Protein AF-A0A832K740-F1 (afdb_monomer_lite)

Radius of gyration: 21.95 Å; chains: 1; bounding box: 44×58×60 Å

Sequence (239 aa):
NEVRDSAWLFGSNNDKVAFSGALQFSEARLLAFPIRSAKGSFAWITCPLMLQRAARDGVIPGELLAGLPEPADDRSIFDAGAKSRLALGDKIVLEDYTFAVENWSGLAKLGEHLAALLSDDAVWSEVKDRLVILSNGMMSYFALNACDIAQHVRISDETGAAESRALFNQENVPSETLFYSVVHAFQERTPRAQKRDAEAALKALRDKLEDQPLFQFGGDASTGLGYCTVRLAAAPTSS

Foldseek 3Di:
DDDDPCCQAQWDPDPVFGDHHQKDKDDWAFAWAWFQWPFLGIFTEHAPVSVVVCCVLVLDPVVLCVPPDQDDQQAKAAPQDPPARAHPRQWIQTPNHIHGHDDDPSLLVRQCSQCVQCVVDPVSVCNSRRYMYHHPVNVVVCVVPVFDKDWDFDADPVPRHTDPPRIDIDTARDPPTDIDMDMGGAWGTGPDPDIDGRVVSVVVVQVVCVVPQWDADDDDVVVPGRIDGDHDDDDNDDD

Secondary structure (DSSP, 8-state):
-PPPHHHHHH----TTS----SEEEPPPEEEEEEEEETTTEEEEEE-HHHHHHHHHTTSS-GGGGTT-----TTEEB---STT-SS-BTTEEEETTEEEEE---TTHHHHHHHHHHTTTT-TTGGGHHHHEEE--HHHHHHHHHH-SEEEEEEEEPTTTSSEEEEEEEEEEEPPTT-EEE-PEEE----SS-SSPP-HHHHHHHHHHHHHH--EEE-SS-GGGT--EEE---PPPP---

Structure (mmCIF, N/CA/C/O backbone):
data_AF-A0A832K740-F1
#
_entry.id   AF-A0A832K740-F1
#
loop_
_atom_site.group_PDB
_atom_site.id
_atom_site.type_symbol
_atom_site.label_atom_id
_atom_site.label_alt_id
_atom_site.label_comp_id
_atom_site.label_asym_id
_atom_site.label_entity_id
_atom_site.label_seq_id
_atom_site.pdbx_PDB_ins_code
_atom_site.Cartn_x
_atom_site.Cartn_y
_atom_site.Cartn_z
_atom_site.occupancy
_atom_site.B_iso_or_equiv
_atom_site.auth_seq_id
_atom_site.auth_comp_id
_atom_site.auth_asym_id
_atom_site.auth_atom_id
_atom_site.pdbx_PDB_model_num
ATOM 1 N N . ASN A 1 1 ? 16.032 -1.779 -38.836 1.00 44.84 1 ASN A N 1
ATOM 2 C CA . ASN A 1 1 ? 16.287 -2.320 -37.483 1.00 44.84 1 ASN A CA 1
ATOM 3 C C . ASN A 1 1 ? 15.955 -1.269 -36.448 1.00 44.84 1 ASN A C 1
ATOM 5 O O . ASN A 1 1 ? 16.840 -0.598 -35.934 1.00 44.84 1 ASN A O 1
ATOM 9 N N . GLU A 1 2 ? 14.666 -1.074 -36.206 1.00 57.22 2 GLU A N 1
ATOM 10 C CA . GLU A 1 2 ? 14.184 -0.093 -35.244 1.00 57.22 2 GLU A CA 1
ATOM 11 C C . GLU A 1 2 ? 14.098 -0.763 -33.871 1.00 57.22 2 GLU A C 1
ATOM 13 O O . GLU A 1 2 ? 13.442 -1.793 -33.709 1.00 57.22 2 GLU A O 1
ATOM 18 N N . VAL A 1 3 ? 14.835 -0.235 -32.894 1.00 62.25 3 VAL A N 1
ATOM 19 C CA . VAL A 1 3 ? 14.711 -0.672 -31.499 1.00 62.25 3 VAL A CA 1
ATOM 20 C C . VAL A 1 3 ? 13.322 -0.258 -31.019 1.00 62.25 3 VAL A C 1
ATOM 22 O O . VAL A 1 3 ? 13.035 0.937 -30.990 1.00 62.25 3 VAL A O 1
ATOM 25 N N . ARG A 1 4 ? 12.473 -1.233 -30.669 1.00 76.38 4 ARG A N 1
ATOM 26 C CA . ARG A 1 4 ? 11.137 -0.978 -30.107 1.00 76.38 4 ARG A CA 1
ATOM 27 C C . ARG A 1 4 ? 11.248 -0.178 -28.812 1.00 76.38 4 ARG A C 1
ATOM 29 O O . ARG A 1 4 ? 12.197 -0.376 -28.050 1.00 76.38 4 ARG A O 1
ATOM 36 N N . ASP A 1 5 ? 10.245 0.647 -28.521 1.00 72.62 5 ASP A N 1
ATOM 37 C CA . ASP A 1 5 ? 10.241 1.447 -27.294 1.00 72.62 5 ASP A CA 1
ATOM 38 C C . ASP A 1 5 ? 10.282 0.601 -26.011 1.00 72.62 5 ASP A C 1
ATOM 40 O O . ASP A 1 5 ? 10.928 0.967 -25.037 1.00 72.62 5 ASP A O 1
ATOM 44 N N . SER A 1 6 ? 9.705 -0.599 -26.024 1.00 86.00 6 SER A N 1
ATOM 45 C CA . SER A 1 6 ? 9.826 -1.523 -24.894 1.00 86.00 6 SER A CA 1
ATOM 46 C C . SER A 1 6 ? 11.259 -2.021 -24.679 1.00 86.00 6 SER A C 1
ATOM 48 O O . SER A 1 6 ? 11.693 -2.181 -23.543 1.00 86.00 6 SER A O 1
ATOM 50 N N . ALA A 1 7 ? 12.025 -2.238 -25.750 1.00 90.75 7 ALA A N 1
ATOM 51 C CA . ALA A 1 7 ? 13.349 -2.831 -25.633 1.00 90.75 7 ALA A CA 1
ATOM 52 C C . ALA A 1 7 ? 14.323 -1.880 -24.931 1.00 90.75 7 ALA A C 1
ATOM 54 O O . ALA A 1 7 ? 15.048 -2.305 -24.041 1.00 90.75 7 ALA A O 1
ATOM 55 N N . TRP A 1 8 ? 14.339 -0.585 -25.266 1.00 91.88 8 TRP A N 1
ATOM 56 C CA . TRP A 1 8 ? 15.247 0.349 -24.583 1.00 91.88 8 TRP A CA 1
ATOM 57 C C . TRP A 1 8 ? 14.858 0.614 -23.125 1.00 91.88 8 TRP A C 1
ATOM 59 O O . TRP A 1 8 ? 15.749 0.861 -22.319 1.00 91.88 8 TRP A O 1
ATOM 69 N N . LEU A 1 9 ? 13.572 0.523 -22.771 1.00 94.12 9 LEU A N 1
ATOM 70 C CA . LEU A 1 9 ? 13.114 0.664 -21.388 1.00 94.12 9 LEU A CA 1
ATOM 71 C C . LEU A 1 9 ? 13.460 -0.565 -20.541 1.00 94.12 9 LEU A C 1
ATOM 73 O O . LEU A 1 9 ? 14.027 -0.412 -19.464 1.00 94.12 9 LEU A O 1
ATOM 77 N N . PHE A 1 10 ? 13.181 -1.772 -21.039 1.00 94.56 10 PHE A N 1
ATOM 78 C CA . PHE A 1 10 ? 13.210 -3.005 -20.235 1.00 94.56 10 PHE A CA 1
ATOM 79 C C . PHE A 1 10 ? 14.349 -3.972 -20.591 1.00 94.56 10 PHE A C 1
ATOM 81 O O . PHE A 1 10 ? 14.565 -4.962 -19.899 1.00 94.56 10 PHE A O 1
ATOM 88 N N . GLY A 1 11 ? 15.115 -3.676 -21.638 1.00 93.44 11 GLY A N 1
ATOM 89 C CA . GLY A 1 11 ? 16.192 -4.518 -22.150 1.00 93.44 11 GLY A CA 1
ATOM 90 C C . GLY A 1 11 ? 15.807 -5.261 -23.429 1.00 93.44 11 GLY A C 1
ATOM 91 O O . GLY A 1 11 ? 14.636 -5.471 -23.748 1.00 93.44 11 GLY A O 1
ATOM 92 N N . SER A 1 12 ? 16.826 -5.641 -24.198 1.00 91.38 12 SER A N 1
ATOM 93 C CA . SER A 1 12 ? 16.644 -6.384 -25.446 1.00 91.38 12 SER A CA 1
ATOM 94 C C . SER A 1 12 ? 16.437 -7.875 -25.192 1.00 91.38 12 SER A C 1
ATOM 96 O O . SER A 1 12 ? 17.221 -8.496 -24.480 1.00 91.38 12 SER A O 1
ATOM 98 N N . ASN A 1 13 ? 15.443 -8.467 -25.854 1.00 86.94 13 ASN A N 1
ATOM 99 C CA . ASN A 1 13 ? 15.268 -9.920 -25.946 1.00 86.94 13 ASN A CA 1
ATOM 100 C C . ASN A 1 13 ? 15.911 -10.522 -27.213 1.00 86.94 13 ASN A C 1
ATOM 102 O O . ASN A 1 13 ? 15.685 -11.689 -27.524 1.00 86.94 13 ASN A O 1
ATOM 106 N N . ASN A 1 14 ? 16.672 -9.722 -27.967 1.00 86.38 14 ASN A N 1
ATOM 107 C CA . ASN A 1 14 ? 17.359 -10.139 -29.183 1.00 86.38 14 ASN A CA 1
ATOM 108 C C . ASN A 1 14 ? 18.832 -10.439 -28.874 1.00 86.38 14 ASN A C 1
ATOM 110 O O . ASN A 1 14 ? 19.593 -9.544 -28.505 1.00 86.38 14 ASN A O 1
ATOM 114 N N . ASP A 1 15 ? 19.226 -11.691 -29.087 1.00 82.62 15 ASP A N 1
ATOM 115 C CA . ASP A 1 15 ? 20.574 -12.223 -28.874 1.00 82.62 15 ASP A CA 1
ATOM 116 C C . ASP A 1 15 ? 21.653 -11.530 -29.723 1.00 82.62 15 ASP A C 1
ATOM 118 O O . ASP A 1 15 ? 22.800 -11.407 -29.298 1.00 82.62 15 ASP A O 1
ATOM 122 N N . LYS A 1 16 ? 21.292 -11.009 -30.899 1.00 85.00 16 LYS A N 1
ATOM 123 C CA . LYS A 1 16 ? 22.215 -10.305 -31.806 1.00 85.00 16 LYS A CA 1
ATOM 124 C C . LYS A 1 16 ? 22.393 -8.828 -31.471 1.00 85.00 16 LYS A C 1
ATOM 126 O O . LYS A 1 16 ? 23.321 -8.200 -31.976 1.00 85.00 16 LYS A O 1
ATOM 131 N N . VAL A 1 17 ? 21.500 -8.248 -30.667 1.00 83.56 17 VAL A N 1
ATOM 132 C CA . VAL A 1 17 ? 21.525 -6.825 -30.296 1.00 83.56 17 VAL A CA 1
ATOM 133 C C . VAL A 1 17 ? 21.216 -6.701 -28.807 1.00 83.56 17 VAL A C 1
ATOM 135 O O . VAL A 1 17 ? 20.150 -6.225 -28.416 1.00 83.56 17 VAL A O 1
ATOM 138 N N . ALA A 1 18 ? 22.146 -7.168 -27.976 1.00 88.25 18 ALA A N 1
ATOM 139 C CA . ALA A 1 18 ? 22.001 -7.179 -26.526 1.00 88.25 18 ALA A CA 1
ATOM 140 C C . ALA A 1 18 ? 22.343 -5.814 -25.907 1.00 88.25 18 ALA A C 1
ATOM 142 O O . ALA A 1 18 ? 23.395 -5.234 -26.175 1.00 88.25 18 ALA A O 1
ATOM 143 N N . PHE A 1 19 ? 21.454 -5.313 -25.052 1.00 90.31 19 PHE A N 1
ATOM 144 C CA . PHE A 1 19 ? 21.683 -4.145 -24.203 1.00 90.31 19 PHE A CA 1
ATOM 145 C C . PHE A 1 19 ? 20.743 -4.192 -22.993 1.00 90.31 19 PHE A C 1
ATOM 147 O O . PHE A 1 19 ? 19.650 -4.761 -23.059 1.00 90.31 19 PHE A O 1
ATOM 154 N N . SER A 1 20 ? 21.176 -3.584 -21.889 1.00 91.81 20 SER A N 1
ATOM 155 C CA . SER A 1 20 ? 20.377 -3.446 -20.667 1.00 91.81 20 SER A CA 1
ATOM 156 C C . SER A 1 20 ? 19.334 -2.332 -20.820 1.00 91.81 20 SER A C 1
ATOM 158 O O . SER A 1 20 ? 19.592 -1.328 -21.490 1.00 91.81 20 SER A O 1
ATOM 160 N N . GLY A 1 21 ? 18.168 -2.520 -20.200 1.00 94.81 21 GLY A N 1
ATOM 161 C CA . GLY A 1 21 ? 17.107 -1.520 -20.148 1.00 94.81 21 GLY A CA 1
ATOM 162 C C . GLY A 1 21 ? 17.510 -0.259 -19.385 1.00 94.81 21 GLY A C 1
ATOM 163 O O . GLY A 1 21 ? 18.431 -0.265 -18.563 1.00 94.81 21 GLY A O 1
ATOM 164 N N . ALA A 1 22 ? 16.818 0.835 -19.683 1.00 96.19 22 ALA A N 1
ATOM 165 C CA . ALA A 1 22 ? 16.954 2.103 -18.982 1.00 96.19 22 ALA A CA 1
ATOM 166 C C . ALA A 1 22 ? 16.230 2.110 -17.627 1.00 96.19 22 ALA A C 1
ATOM 168 O O . ALA A 1 22 ? 16.592 2.916 -16.779 1.00 96.19 22 ALA A O 1
ATOM 169 N N . LEU A 1 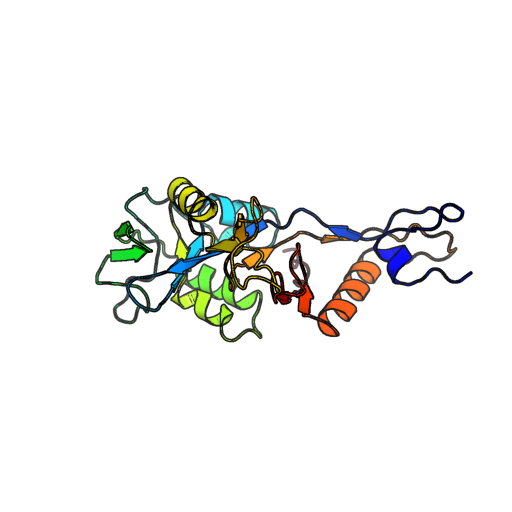23 ? 15.245 1.235 -17.402 1.00 96.62 23 LEU A N 1
ATOM 170 C CA . LEU A 1 23 ? 14.479 1.156 -16.157 1.00 96.62 23 LEU A CA 1
ATOM 171 C C . LEU A 1 23 ? 14.878 -0.059 -15.319 1.00 96.62 23 LEU A C 1
ATOM 173 O O . LEU A 1 23 ? 15.104 -1.150 -15.843 1.00 96.62 23 LEU A O 1
ATOM 177 N N . GLN A 1 24 ? 14.898 0.123 -14.002 1.00 95.94 24 GLN A N 1
ATOM 178 C CA . GLN A 1 24 ? 15.075 -0.939 -13.020 1.00 95.94 24 GLN A CA 1
ATOM 179 C C . GLN A 1 24 ? 14.036 -0.786 -11.910 1.00 95.94 24 GLN A C 1
ATOM 181 O O . GLN A 1 24 ? 13.971 0.248 -11.251 1.00 95.94 24 GLN A O 1
ATOM 186 N N . PHE A 1 25 ? 13.247 -1.833 -11.695 1.00 94.62 25 PHE A N 1
ATOM 187 C CA . PHE A 1 25 ? 12.206 -1.879 -10.671 1.00 94.62 25 PHE A CA 1
ATOM 188 C C . PHE A 1 25 ? 12.752 -2.556 -9.418 1.00 94.62 25 PHE A C 1
ATOM 190 O O . PHE A 1 25 ? 13.387 -3.610 -9.511 1.00 94.62 25 PHE A O 1
ATOM 197 N N . SER A 1 26 ? 12.513 -1.962 -8.252 1.00 94.88 26 SER A N 1
ATOM 198 C CA . SER A 1 26 ? 12.720 -2.647 -6.981 1.00 94.88 26 SER A CA 1
ATOM 199 C C . SER A 1 26 ? 11.556 -3.589 -6.677 1.00 94.88 26 SER A C 1
ATOM 201 O O . SER A 1 26 ? 10.503 -3.550 -7.315 1.00 94.88 26 SER A O 1
ATOM 203 N N . GLU A 1 27 ? 11.714 -4.390 -5.629 1.00 95.31 27 GLU A N 1
ATOM 204 C CA . GLU A 1 27 ? 10.604 -5.133 -5.033 1.00 95.31 27 GLU A CA 1
ATOM 205 C C . GLU A 1 27 ? 9.437 -4.197 -4.689 1.00 95.31 27 GLU A C 1
ATOM 207 O O . GLU A 1 27 ? 9.653 -3.057 -4.258 1.00 95.31 27 GLU A O 1
ATOM 212 N N . ALA A 1 28 ? 8.214 -4.696 -4.872 1.00 96.62 28 ALA A N 1
ATOM 213 C CA . ALA A 1 28 ? 7.009 -4.045 -4.387 1.00 96.62 28 ALA A CA 1
ATOM 214 C C . ALA A 1 28 ? 6.850 -4.335 -2.887 1.00 96.62 28 ALA A C 1
ATOM 216 O O . ALA A 1 28 ? 6.826 -5.489 -2.462 1.00 96.62 28 ALA A O 1
ATOM 217 N N . ARG A 1 29 ? 6.774 -3.284 -2.073 1.00 97.69 29 ARG A N 1
ATOM 218 C CA . ARG A 1 29 ? 6.693 -3.347 -0.613 1.00 97.69 29 ARG A CA 1
ATOM 219 C C . ARG A 1 29 ? 5.293 -2.973 -0.159 1.00 97.69 29 ARG A C 1
ATOM 221 O O . ARG A 1 29 ? 4.753 -1.963 -0.602 1.00 97.69 29 ARG A O 1
ATOM 228 N N . LEU A 1 30 ? 4.731 -3.781 0.736 1.00 98.44 30 LEU A N 1
ATOM 229 C CA . LEU A 1 30 ? 3.454 -3.501 1.387 1.00 98.44 30 LEU A CA 1
ATOM 230 C C . LEU A 1 30 ? 3.547 -2.179 2.163 1.00 98.44 30 LEU A C 1
ATOM 232 O O . LEU A 1 30 ? 4.533 -1.950 2.870 1.00 98.44 30 LEU A O 1
ATOM 236 N N . LEU A 1 31 ? 2.525 -1.329 2.048 1.00 98.50 31 LEU A N 1
ATOM 237 C CA . LEU A 1 31 ? 2.426 -0.059 2.777 1.00 98.50 31 LEU A CA 1
ATOM 238 C C . LEU A 1 31 ? 1.137 0.067 3.585 1.00 98.50 31 LEU A C 1
ATOM 240 O O . LEU A 1 31 ? 1.174 0.585 4.702 1.00 98.50 31 LEU A O 1
ATOM 244 N N . ALA A 1 32 ? 0.029 -0.427 3.042 1.00 98.62 32 ALA A N 1
ATOM 245 C CA . ALA A 1 32 ? -1.245 -0.489 3.735 1.00 98.62 32 ALA A CA 1
ATOM 246 C C . ALA A 1 32 ? -1.957 -1.789 3.373 1.00 98.62 32 ALA A C 1
ATOM 248 O O . ALA A 1 32 ? -2.075 -2.125 2.196 1.00 98.62 32 ALA A O 1
ATOM 249 N N . PHE A 1 33 ? -2.422 -2.505 4.389 1.00 98.81 33 PHE A N 1
ATOM 250 C CA . PHE A 1 33 ? -3.128 -3.770 4.236 1.00 98.81 33 PHE A CA 1
ATOM 251 C C . PHE A 1 33 ? -4.559 -3.610 4.759 1.00 98.81 33 PHE A C 1
ATOM 253 O O . PHE A 1 33 ? -4.732 -3.090 5.861 1.00 98.81 33 PHE A O 1
ATOM 260 N N . PRO A 1 34 ? -5.592 -3.987 4.004 1.00 98.44 34 PRO A N 1
ATOM 261 C CA . PRO A 1 34 ? -6.965 -3.880 4.455 1.00 98.44 34 PRO A CA 1
ATOM 262 C C . PRO A 1 34 ? -7.301 -5.060 5.366 1.00 98.44 34 PRO A C 1
ATOM 264 O O . PRO A 1 34 ? -6.973 -6.206 5.075 1.00 98.44 34 PRO A O 1
ATOM 267 N N . ILE A 1 35 ? -7.970 -4.781 6.477 1.00 98.38 35 ILE A N 1
ATOM 268 C CA . ILE A 1 35 ? -8.415 -5.806 7.419 1.00 98.38 35 ILE A CA 1
ATOM 269 C C . ILE A 1 35 ? -9.821 -5.505 7.921 1.00 98.38 35 ILE A C 1
ATOM 271 O O . ILE A 1 35 ? -10.182 -4.336 8.109 1.00 98.38 35 ILE A O 1
ATOM 275 N N . ARG A 1 36 ? -10.629 -6.546 8.154 1.00 98.06 36 ARG A N 1
ATOM 276 C CA . ARG A 1 36 ? -11.992 -6.380 8.664 1.00 98.06 36 ARG A CA 1
ATOM 277 C C . ARG A 1 36 ? -11.967 -5.634 9.993 1.00 98.06 36 ARG A C 1
ATOM 279 O O . ARG A 1 36 ? -11.225 -5.978 10.908 1.00 98.06 36 ARG A O 1
ATOM 286 N N . SER A 1 37 ? -12.837 -4.639 10.108 1.00 98.44 37 SER A N 1
ATOM 287 C CA . SER A 1 37 ? -13.061 -3.873 11.332 1.00 98.44 37 SER A CA 1
ATOM 288 C C . SER A 1 37 ? -14.500 -4.073 11.787 1.00 98.44 37 SER A C 1
ATOM 290 O O . SER A 1 37 ? -15.428 -3.995 10.978 1.00 98.44 37 SER A O 1
ATOM 292 N N . ALA A 1 38 ? -14.719 -4.272 13.089 1.00 98.12 38 ALA A N 1
ATOM 293 C CA . ALA A 1 38 ? -16.066 -4.461 13.637 1.00 98.12 38 ALA A CA 1
ATOM 294 C C . ALA A 1 38 ? -16.993 -3.256 13.385 1.00 98.12 38 ALA A C 1
ATOM 296 O O . ALA A 1 38 ? -18.213 -3.408 13.318 1.00 98.12 38 ALA A O 1
ATOM 297 N N . LYS A 1 39 ? -16.423 -2.055 13.222 1.00 97.94 39 LYS A N 1
ATOM 298 C CA . LYS A 1 39 ? -17.138 -0.841 12.815 1.00 97.94 39 LYS A CA 1
ATOM 299 C C . LYS A 1 39 ? -16.503 -0.272 11.552 1.00 97.94 39 LYS A C 1
ATOM 301 O O . LYS A 1 39 ? -15.283 -0.172 11.446 1.00 97.94 39 LYS A O 1
ATOM 306 N N . GLY A 1 40 ? -17.345 0.124 10.602 1.00 94.75 40 GLY A N 1
ATOM 307 C CA . GLY A 1 40 ? -16.894 0.753 9.365 1.00 94.75 40 GLY A CA 1
ATOM 308 C C . GLY A 1 40 ? -16.469 -0.228 8.271 1.00 94.75 40 GLY A C 1
ATOM 309 O O . GLY A 1 40 ? -15.898 0.224 7.293 1.00 94.75 40 GLY A O 1
ATOM 310 N N . SER A 1 41 ? -16.791 -1.522 8.355 1.00 96.38 41 SER A N 1
ATOM 311 C CA . SER A 1 41 ? -16.419 -2.565 7.375 1.00 96.38 41 SER A CA 1
ATOM 312 C C . SER A 1 41 ? -14.953 -3.002 7.463 1.00 96.38 41 SER A C 1
ATOM 314 O O . SER A 1 41 ? -14.676 -4.134 7.854 1.00 96.38 41 SER A O 1
ATOM 316 N N . PHE A 1 42 ? -14.007 -2.112 7.165 1.00 98.25 42 PHE A N 1
ATOM 317 C CA . PHE A 1 42 ? -12.578 -2.424 7.185 1.00 98.25 42 PHE A CA 1
ATOM 318 C C . PHE A 1 42 ? -11.730 -1.198 7.544 1.00 98.25 42 PHE A C 1
ATOM 320 O O . PHE A 1 42 ? -12.194 -0.051 7.462 1.00 98.25 42 PHE A O 1
ATOM 327 N N . ALA A 1 43 ? -10.493 -1.468 7.948 1.00 98.62 43 ALA A N 1
ATOM 328 C CA . ALA A 1 43 ? -9.442 -0.493 8.203 1.00 98.62 43 ALA A CA 1
ATOM 329 C C . ALA A 1 43 ? -8.223 -0.795 7.327 1.00 98.62 43 ALA A C 1
ATOM 331 O O . ALA A 1 43 ? -7.967 -1.957 7.013 1.00 98.62 43 ALA A O 1
ATOM 332 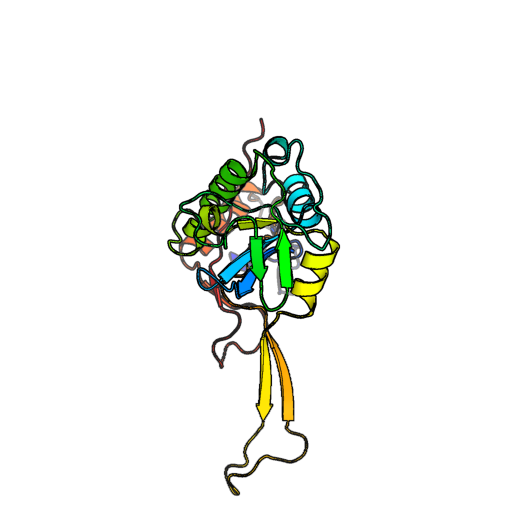N N . TRP A 1 44 ? -7.445 0.230 6.983 1.00 98.88 44 TRP A N 1
ATOM 333 C CA . TRP A 1 44 ? -6.104 0.034 6.434 1.00 98.88 44 TRP A CA 1
ATOM 334 C C . TRP A 1 44 ? -5.095 0.040 7.574 1.00 98.88 44 TRP A C 1
ATOM 336 O O . TRP A 1 44 ? -4.913 1.061 8.240 1.00 98.88 44 TRP A O 1
ATOM 346 N N . ILE A 1 45 ? -4.434 -1.095 7.788 1.00 98.88 45 ILE A N 1
ATOM 347 C CA . ILE A 1 45 ? -3.380 -1.249 8.785 1.00 98.88 45 ILE A CA 1
ATOM 348 C C . ILE A 1 45 ? -1.991 -1.035 8.183 1.00 98.88 45 ILE A C 1
ATOM 350 O O . ILE A 1 45 ? -1.710 -1.394 7.036 1.00 98.88 45 ILE A O 1
ATOM 354 N N . THR A 1 46 ? -1.112 -0.448 8.987 1.00 98.88 46 THR A N 1
ATOM 355 C CA . THR A 1 46 ? 0.326 -0.306 8.729 1.00 98.88 46 THR A CA 1
ATOM 356 C C . THR A 1 46 ? 1.096 -0.365 10.053 1.00 98.88 46 THR A C 1
ATOM 358 O O . THR A 1 46 ? 0.503 -0.559 11.116 1.00 98.88 46 THR A O 1
ATOM 361 N N . CYS A 1 47 ? 2.417 -0.190 10.023 1.00 98.94 47 CYS A N 1
ATOM 362 C CA . CYS A 1 47 ? 3.249 -0.146 11.227 1.00 98.94 47 CYS A CA 1
ATOM 363 C C . CYS A 1 47 ? 4.432 0.824 11.093 1.00 98.94 47 CYS A C 1
ATOM 365 O O . CYS A 1 47 ? 4.798 1.204 9.971 1.00 98.94 47 CYS A O 1
ATOM 367 N N . PRO A 1 48 ? 5.083 1.199 12.213 1.00 98.81 48 PRO A N 1
ATOM 368 C CA . PRO A 1 48 ? 6.255 2.069 12.193 1.00 98.81 48 PRO A CA 1
ATOM 369 C C . PRO A 1 48 ? 7.353 1.602 11.233 1.00 98.81 48 PRO A C 1
ATOM 371 O O . PRO A 1 48 ? 7.893 2.422 10.493 1.00 98.81 48 PRO A O 1
ATOM 374 N N . LEU A 1 49 ? 7.659 0.301 11.174 1.00 98.75 49 LEU A N 1
ATOM 375 C CA . LEU A 1 49 ? 8.707 -0.227 10.296 1.00 98.75 49 LEU A CA 1
ATOM 376 C C . LEU A 1 49 ? 8.377 -0.040 8.807 1.00 98.75 49 LEU A C 1
ATOM 378 O O . LEU A 1 49 ? 9.258 0.312 8.020 1.00 98.75 49 LEU A O 1
ATOM 382 N N . MET A 1 50 ? 7.126 -0.275 8.404 1.00 98.69 50 MET A N 1
ATOM 383 C CA . MET A 1 50 ? 6.682 -0.077 7.019 1.00 98.69 50 MET A CA 1
ATOM 384 C C . MET A 1 50 ? 6.744 1.401 6.630 1.00 98.69 50 MET A C 1
ATOM 386 O O . MET A 1 50 ? 7.296 1.735 5.579 1.00 98.69 50 MET A O 1
ATOM 390 N N . LEU A 1 51 ? 6.265 2.282 7.511 1.00 98.75 51 LEU A N 1
ATOM 391 C CA . LEU A 1 51 ? 6.288 3.730 7.310 1.00 98.75 51 LEU A CA 1
ATOM 392 C C . LEU A 1 51 ? 7.721 4.274 7.229 1.00 98.75 51 LEU A C 1
ATOM 394 O O . LEU A 1 51 ? 8.039 5.029 6.315 1.00 98.75 51 LEU A O 1
ATOM 398 N N . GLN A 1 52 ? 8.619 3.842 8.118 1.00 98.50 52 GLN A N 1
ATOM 399 C CA . GLN A 1 52 ? 10.031 4.244 8.094 1.00 98.50 52 GLN A CA 1
ATOM 400 C C . GLN A 1 52 ? 10.747 3.786 6.818 1.00 98.50 52 GLN A C 1
ATOM 402 O O . GLN A 1 52 ? 11.572 4.525 6.279 1.00 98.50 52 GLN A O 1
ATOM 407 N N . ARG A 1 53 ? 10.433 2.589 6.302 1.00 97.88 53 ARG A N 1
ATOM 408 C CA . ARG A 1 53 ? 10.956 2.121 5.006 1.00 97.88 53 ARG A CA 1
ATOM 409 C C . ARG A 1 53 ? 10.442 2.988 3.863 1.00 97.88 53 ARG A C 1
ATOM 411 O O . ARG A 1 53 ? 11.250 3.466 3.077 1.00 97.88 53 ARG A O 1
ATOM 418 N N . ALA A 1 54 ? 9.137 3.253 3.827 1.00 97.69 54 ALA A N 1
ATOM 419 C CA . ALA A 1 54 ? 8.542 4.137 2.830 1.00 97.69 54 ALA A CA 1
ATOM 420 C C . ALA A 1 54 ? 9.141 5.552 2.887 1.00 97.69 54 ALA A C 1
ATOM 422 O O . ALA A 1 54 ? 9.372 6.160 1.844 1.00 97.69 54 ALA A O 1
ATOM 423 N N . ALA A 1 55 ? 9.469 6.051 4.083 1.00 97.38 55 ALA A N 1
ATOM 424 C CA . ALA A 1 55 ? 10.140 7.334 4.233 1.00 97.38 55 ALA A CA 1
ATOM 425 C C . ALA A 1 55 ? 11.589 7.323 3.740 1.00 97.38 55 ALA A C 1
ATOM 427 O O . ALA A 1 55 ? 11.998 8.211 2.995 1.00 97.38 55 ALA A O 1
ATOM 428 N N . ARG A 1 56 ? 12.356 6.280 4.080 1.00 96.19 56 ARG A N 1
ATOM 429 C CA . ARG A 1 56 ? 13.710 6.070 3.543 1.00 96.19 56 ARG A CA 1
ATOM 430 C C . ARG A 1 56 ? 13.716 6.017 2.013 1.00 96.19 56 ARG A C 1
ATOM 432 O O . ARG A 1 56 ? 14.670 6.475 1.393 1.00 96.19 56 ARG A O 1
ATOM 439 N N . ASP A 1 57 ? 12.665 5.459 1.425 1.00 95.25 57 ASP A N 1
ATOM 440 C CA . ASP A 1 57 ? 12.530 5.280 -0.018 1.00 95.25 57 ASP A CA 1
ATOM 441 C C . ASP A 1 57 ? 11.875 6.497 -0.717 1.00 95.25 57 ASP A C 1
ATOM 443 O O . ASP A 1 57 ? 11.654 6.465 -1.926 1.00 95.25 57 ASP A O 1
ATOM 447 N N . GLY A 1 58 ? 11.582 7.579 0.019 1.00 93.50 58 GLY A N 1
ATOM 448 C CA . GLY A 1 58 ? 11.070 8.845 -0.523 1.00 93.50 58 GLY A CA 1
ATOM 449 C C . GLY A 1 58 ? 9.569 8.875 -0.831 1.00 93.50 58 GLY A C 1
ATOM 450 O O . GLY A 1 58 ? 9.098 9.824 -1.451 1.00 93.50 58 GLY A O 1
ATOM 451 N N . VAL A 1 59 ? 8.807 7.864 -0.407 1.00 94.38 59 VAL A N 1
ATOM 452 C CA . VAL A 1 59 ? 7.343 7.797 -0.584 1.00 94.38 59 VAL A CA 1
ATOM 453 C C . VAL A 1 59 ? 6.618 8.667 0.445 1.00 94.38 59 VAL A C 1
ATOM 455 O O . VAL A 1 59 ? 5.582 9.269 0.156 1.00 94.38 59 VAL A O 1
ATOM 458 N N . ILE A 1 60 ? 7.165 8.735 1.660 1.00 95.75 60 ILE A N 1
ATOM 459 C CA . ILE A 1 60 ? 6.624 9.519 2.773 1.00 95.75 60 ILE A CA 1
ATOM 460 C C . ILE A 1 60 ? 7.701 10.506 3.239 1.00 95.75 60 ILE A C 1
ATOM 462 O O . ILE A 1 60 ? 8.813 10.083 3.543 1.00 95.75 60 ILE A O 1
ATOM 466 N N . PRO A 1 61 ? 7.413 11.809 3.338 1.00 95.62 61 PRO A N 1
ATOM 467 C CA . PRO A 1 61 ? 8.342 12.747 3.950 1.00 95.62 61 PRO A CA 1
ATOM 468 C C . PRO A 1 61 ? 8.638 12.349 5.405 1.00 95.62 61 PRO A C 1
ATOM 470 O O . PRO A 1 61 ? 7.721 12.129 6.202 1.00 95.62 61 PRO A O 1
ATOM 473 N N . GLY A 1 62 ? 9.918 12.203 5.761 1.00 95.94 62 GLY A N 1
ATOM 474 C CA . GLY A 1 62 ? 10.333 11.670 7.066 1.00 95.94 62 GLY A CA 1
ATOM 475 C C . GLY A 1 62 ? 9.857 12.510 8.257 1.00 95.94 62 GLY A C 1
ATOM 476 O O . GLY A 1 62 ? 9.598 11.976 9.334 1.00 95.94 62 GLY A O 1
ATOM 477 N N . GLU A 1 63 ? 9.665 13.810 8.056 1.00 96.75 63 GLU A N 1
ATOM 478 C CA . GLU A 1 63 ? 9.107 14.749 9.025 1.00 96.75 63 GLU A CA 1
ATOM 479 C C . GLU A 1 63 ? 7.654 14.439 9.406 1.00 96.75 63 GLU A C 1
ATOM 481 O O . GLU A 1 63 ? 7.244 14.754 10.524 1.00 96.75 63 GLU A O 1
ATOM 486 N N . LEU A 1 64 ? 6.884 13.777 8.531 1.00 97.25 64 LEU A N 1
ATOM 487 C CA . LEU A 1 64 ? 5.528 13.329 8.864 1.00 97.25 64 LEU A CA 1
ATOM 488 C C . LEU A 1 64 ? 5.536 12.218 9.913 1.00 97.25 64 LEU A C 1
ATOM 490 O O . LEU A 1 64 ? 4.537 12.032 10.598 1.00 97.25 64 LEU A O 1
ATOM 494 N N . LEU A 1 65 ? 6.653 11.502 10.060 1.00 98.31 65 LEU A N 1
ATOM 495 C CA . LEU A 1 65 ? 6.823 10.424 11.035 1.00 98.31 65 LEU A CA 1
ATOM 496 C C . LEU A 1 65 ? 7.484 10.905 12.335 1.00 98.31 65 LEU A C 1
ATOM 498 O O . LEU A 1 65 ? 7.816 10.093 13.200 1.00 98.31 65 LEU A O 1
ATOM 502 N N . ALA A 1 66 ? 7.691 12.217 12.495 1.00 97.50 66 ALA A N 1
ATOM 503 C CA . ALA A 1 66 ? 8.317 12.775 13.684 1.00 97.50 66 ALA A CA 1
ATOM 504 C C . ALA A 1 66 ? 7.547 12.381 14.957 1.00 97.50 66 ALA A C 1
ATOM 506 O O . ALA A 1 66 ? 6.348 12.634 15.104 1.00 97.50 66 ALA A O 1
ATOM 507 N N . GLY A 1 67 ? 8.260 11.751 15.894 1.00 97.50 67 GLY A N 1
ATOM 508 C CA . GLY A 1 67 ? 7.692 11.306 17.165 1.00 97.50 67 GLY A CA 1
ATOM 509 C C . GLY A 1 67 ? 6.650 10.190 17.049 1.00 97.50 67 GLY A C 1
ATOM 510 O O . GLY A 1 67 ? 5.894 10.020 17.999 1.00 97.50 67 GLY A O 1
ATOM 511 N N . LEU A 1 68 ? 6.576 9.467 15.922 1.00 98.50 68 LEU A N 1
ATOM 512 C CA . LEU A 1 68 ? 5.742 8.269 15.786 1.00 98.50 68 LEU A CA 1
ATOM 513 C C . LEU A 1 68 ? 6.213 7.199 16.789 1.00 98.50 68 LEU A C 1
ATOM 515 O O . LEU A 1 68 ? 7.346 6.725 16.652 1.00 98.50 68 LEU A O 1
ATOM 519 N N . PRO A 1 69 ? 5.392 6.812 17.785 1.00 98.00 69 PRO A N 1
ATOM 520 C CA . PRO A 1 69 ? 5.738 5.705 18.663 1.00 98.00 69 PRO A CA 1
ATOM 521 C C . PRO A 1 69 ? 5.504 4.364 17.958 1.00 98.00 69 PRO A C 1
ATOM 523 O O . PRO A 1 69 ? 4.762 4.278 16.977 1.00 98.00 69 PRO A O 1
ATOM 526 N N . GLU A 1 70 ? 6.119 3.305 18.481 1.00 98.50 70 GLU A N 1
ATOM 527 C CA . GLU A 1 70 ? 5.664 1.941 18.216 1.00 98.50 70 GLU A CA 1
ATOM 528 C C . GLU A 1 70 ? 4.651 1.542 19.294 1.00 98.50 70 GLU A C 1
ATOM 530 O O . GLU A 1 70 ? 5.043 1.463 20.462 1.00 98.50 70 GLU A O 1
ATOM 535 N N . PRO A 1 71 ? 3.376 1.301 18.931 1.00 98.50 71 PRO A N 1
ATOM 536 C CA . PRO A 1 71 ? 2.376 0.868 19.897 1.00 98.50 71 PRO A CA 1
ATOM 537 C C . PRO A 1 71 ? 2.711 -0.500 20.487 1.00 98.50 71 PRO A C 1
ATOM 539 O O . PRO A 1 71 ? 3.344 -1.331 19.833 1.00 98.50 71 PRO A O 1
ATOM 542 N N . ALA A 1 72 ? 2.232 -0.763 21.702 1.00 98.62 72 ALA A N 1
ATOM 543 C CA . ALA A 1 72 ? 2.203 -2.122 22.245 1.00 98.62 72 ALA A CA 1
ATOM 544 C C . ALA A 1 72 ? 1.226 -3.020 21.456 1.00 98.62 72 ALA A C 1
ATOM 546 O O . ALA A 1 72 ? 0.330 -2.520 20.779 1.00 98.62 72 ALA A O 1
ATOM 547 N N . ASP A 1 73 ? 1.360 -4.345 21.565 1.00 98.56 73 ASP A N 1
ATOM 548 C CA . ASP A 1 73 ? 0.562 -5.307 20.780 1.00 98.56 73 ASP A CA 1
ATOM 549 C C . ASP A 1 73 ? -0.947 -5.275 21.082 1.00 98.56 73 ASP A C 1
ATOM 551 O O . ASP A 1 73 ? -1.749 -5.709 20.262 1.00 98.56 73 ASP A O 1
ATOM 555 N N . ASP A 1 74 ? -1.357 -4.744 22.234 1.00 98.44 74 ASP A N 1
ATOM 556 C CA . ASP A 1 74 ? -2.758 -4.528 22.614 1.00 98.44 74 ASP A CA 1
ATOM 557 C C . ASP A 1 74 ? -3.226 -3.080 22.373 1.00 98.44 74 ASP A C 1
ATOM 559 O O . ASP A 1 74 ? -4.313 -2.677 22.807 1.00 98.44 74 ASP A O 1
ATOM 563 N N . ARG A 1 75 ? -2.418 -2.279 21.668 1.00 98.75 75 ARG A N 1
ATOM 564 C CA . ARG A 1 75 ? -2.691 -0.875 21.353 1.00 98.75 75 ARG A CA 1
ATOM 565 C C . ARG A 1 75 ? -2.535 -0.570 19.870 1.00 98.75 75 ARG A C 1
ATOM 567 O O . ARG A 1 75 ? -1.884 -1.283 19.115 1.00 98.75 75 ARG A O 1
ATOM 574 N N . SER A 1 76 ? -3.164 0.518 19.441 1.00 98.75 76 SER A N 1
ATOM 575 C CA . SER A 1 76 ? -3.055 1.007 18.066 1.00 98.75 76 SER A CA 1
ATOM 576 C C . SER A 1 76 ? -3.282 2.511 17.986 1.00 98.75 76 SER A C 1
ATOM 578 O O . SER A 1 76 ? -4.017 3.079 18.794 1.00 98.75 76 SER A O 1
ATOM 580 N N . ILE A 1 77 ? -2.674 3.161 16.997 1.00 98.81 77 ILE A N 1
ATOM 581 C CA . ILE A 1 77 ? -2.910 4.577 16.700 1.00 98.81 77 ILE A CA 1
ATOM 582 C C . ILE A 1 77 ? -3.983 4.657 15.620 1.00 98.81 77 ILE A C 1
ATOM 584 O O . ILE A 1 77 ? -3.780 4.183 14.504 1.00 98.81 77 ILE A O 1
ATOM 588 N N . PHE A 1 78 ? -5.115 5.272 15.943 1.00 98.62 78 PHE A N 1
ATOM 589 C CA . PHE A 1 78 ? -6.235 5.499 15.031 1.00 98.62 78 PHE A CA 1
ATOM 590 C C . PHE A 1 78 ? -7.033 6.729 15.484 1.00 98.62 78 PHE A C 1
ATOM 592 O O . PHE A 1 78 ? -6.862 7.210 16.607 1.00 98.62 78 PHE A O 1
ATOM 599 N N . ASP A 1 79 ? -7.914 7.251 14.627 1.00 97.31 79 ASP A N 1
ATOM 600 C CA . ASP A 1 79 ? -8.826 8.324 15.030 1.00 97.31 79 ASP A CA 1
ATOM 601 C C . ASP A 1 79 ? -9.885 7.769 15.995 1.00 97.31 79 ASP A C 1
ATOM 603 O O . ASP A 1 79 ? -10.797 7.053 15.581 1.00 97.31 79 ASP A O 1
ATOM 607 N N . ALA A 1 80 ? -9.774 8.100 17.284 1.00 96.06 80 ALA A N 1
ATOM 608 C CA . ALA A 1 80 ? -10.758 7.772 18.321 1.00 96.06 80 ALA A CA 1
ATOM 609 C C . ALA A 1 80 ? -11.769 8.911 18.577 1.00 96.06 80 ALA A C 1
ATOM 611 O O . ALA A 1 80 ? -12.462 8.932 19.597 1.00 96.06 80 ALA A O 1
ATOM 612 N N . GLY A 1 81 ? -11.857 9.890 17.672 1.00 93.88 81 GLY A N 1
ATOM 613 C CA . GLY A 1 81 ? -12.791 11.002 17.767 1.00 93.88 81 GLY A CA 1
ATOM 614 C C . GLY A 1 81 ? -14.259 10.569 17.700 1.00 93.88 81 GLY A C 1
ATOM 615 O O . GLY A 1 81 ? -14.615 9.516 17.172 1.00 93.88 81 GLY A O 1
ATOM 616 N N . ALA A 1 82 ? -15.161 11.433 18.176 1.00 91.06 82 ALA A N 1
ATOM 617 C CA . ALA A 1 82 ? -16.601 11.144 18.240 1.00 91.06 82 ALA A CA 1
ATOM 618 C C . ALA A 1 82 ? -17.248 10.821 16.875 1.00 91.06 82 ALA A C 1
ATOM 620 O O . ALA A 1 82 ? -18.296 10.180 16.824 1.00 91.06 82 ALA A O 1
ATOM 621 N N . LYS A 1 83 ? -16.637 11.269 15.769 1.00 93.56 83 LYS A N 1
ATOM 622 C CA . LYS A 1 83 ? -17.086 11.009 14.390 1.00 93.56 83 LYS A CA 1
ATOM 623 C C . LYS A 1 83 ? -16.296 9.900 13.690 1.00 93.56 83 LYS A C 1
ATOM 625 O O . LYS A 1 83 ? -16.498 9.685 12.498 1.00 93.56 83 LYS A O 1
ATOM 630 N N . SER A 1 84 ? -15.424 9.203 14.414 1.00 96.12 84 SER A N 1
ATOM 631 C CA . SER A 1 84 ? -14.585 8.153 13.852 1.00 96.12 84 SER A CA 1
ATOM 632 C C . SER A 1 84 ? -15.415 7.059 13.187 1.00 96.12 84 SER A C 1
ATOM 634 O O . SER A 1 84 ? -16.421 6.575 13.734 1.00 96.12 84 SER A O 1
ATOM 636 N N . ARG A 1 85 ? -14.951 6.631 12.010 1.00 95.56 85 ARG A N 1
ATOM 637 C CA . ARG A 1 85 ? -15.530 5.515 11.257 1.00 95.56 85 ARG A CA 1
ATOM 638 C C . ARG A 1 85 ? -15.228 4.159 11.890 1.00 95.56 85 ARG A C 1
ATOM 640 O O . ARG A 1 85 ? -16.019 3.239 11.708 1.00 95.56 85 ARG A O 1
ATOM 647 N N . LEU A 1 86 ? -14.139 4.056 12.651 1.00 98.00 86 LEU A N 1
ATOM 648 C CA . LEU A 1 86 ? -13.612 2.791 13.166 1.00 98.00 86 LEU A CA 1
ATOM 649 C C . LEU A 1 86 ? -13.791 2.625 14.680 1.00 98.00 86 LEU A C 1
ATOM 651 O O . LEU A 1 86 ? -13.934 1.505 15.164 1.00 98.00 86 LEU A O 1
ATOM 655 N N . ALA A 1 87 ? -13.821 3.725 15.435 1.00 97.69 87 ALA A N 1
ATOM 656 C CA . ALA A 1 87 ? -13.768 3.668 16.890 1.00 97.69 87 ALA A CA 1
ATOM 657 C C . ALA A 1 87 ? -15.059 3.138 17.534 1.00 97.69 87 ALA A C 1
ATOM 659 O O . ALA A 1 87 ? -16.175 3.573 17.211 1.00 97.69 87 ALA A O 1
ATOM 660 N N . LEU A 1 88 ? -14.875 2.266 18.521 1.00 96.94 88 LEU A N 1
ATOM 661 C CA . LEU A 1 88 ? -15.854 1.807 19.499 1.00 96.94 88 LEU A CA 1
ATOM 662 C C . LEU A 1 88 ? -15.446 2.360 20.873 1.00 96.94 88 LEU A C 1
ATOM 664 O O . LEU A 1 88 ? -14.868 1.659 21.700 1.00 96.94 88 LEU A O 1
ATOM 668 N N . GLY A 1 89 ? -15.708 3.651 21.094 1.00 95.06 89 GLY A N 1
ATOM 669 C CA . GLY A 1 89 ? -15.179 4.374 22.253 1.00 95.06 89 GLY A CA 1
ATOM 670 C C . GLY A 1 89 ? -13.683 4.644 22.090 1.00 95.06 89 GLY A C 1
ATOM 671 O O . GLY A 1 89 ? -13.270 5.214 21.087 1.00 95.06 89 GLY A O 1
ATOM 672 N N . ASP A 1 90 ? -12.881 4.215 23.059 1.00 95.88 90 ASP A N 1
ATOM 673 C CA . ASP A 1 90 ? -11.416 4.314 23.067 1.00 95.88 90 ASP A CA 1
ATOM 674 C C . ASP A 1 90 ? -10.722 3.076 22.470 1.00 95.88 90 ASP A C 1
ATOM 676 O O . ASP A 1 90 ? -9.517 2.884 22.642 1.00 95.88 90 ASP A O 1
ATOM 680 N N . LYS A 1 91 ? -11.482 2.216 21.785 1.00 98.31 91 LYS A N 1
ATOM 681 C CA . LYS A 1 91 ? -11.007 0.950 21.226 1.00 98.31 91 LYS A CA 1
ATOM 682 C C . LYS A 1 91 ? -11.354 0.806 19.755 1.00 98.31 91 LYS A C 1
ATOM 684 O O . LYS A 1 91 ? -12.303 1.409 19.254 1.00 98.31 91 LYS A O 1
ATOM 689 N N . ILE A 1 92 ? -10.613 -0.069 19.095 1.00 98.62 92 ILE A N 1
ATOM 690 C CA . ILE A 1 92 ? -10.925 -0.612 17.776 1.00 98.62 92 ILE A CA 1
ATOM 691 C C . ILE A 1 92 ? -10.876 -2.139 17.850 1.00 98.62 92 ILE A C 1
ATOM 693 O O . ILE A 1 92 ? -10.127 -2.701 18.651 1.00 98.62 92 ILE A O 1
ATOM 697 N N . VAL A 1 93 ? -11.697 -2.810 17.043 1.00 98.69 93 VAL A N 1
ATOM 698 C CA . VAL A 1 93 ? -11.692 -4.272 16.921 1.00 98.69 93 VAL A CA 1
ATOM 699 C C . VAL A 1 93 ? -11.407 -4.626 15.468 1.00 98.69 93 VAL A C 1
ATOM 701 O O . VAL A 1 93 ? -12.214 -4.294 14.597 1.00 98.69 93 VAL A O 1
ATOM 704 N N . LEU A 1 94 ? -10.256 -5.254 15.225 1.00 98.69 94 LEU A N 1
ATOM 705 C CA . LEU A 1 94 ? -9.803 -5.712 13.912 1.00 98.69 94 LEU A CA 1
ATOM 706 C C . LEU A 1 94 ? -9.767 -7.237 13.914 1.00 98.69 94 LEU A C 1
ATOM 708 O O . LEU A 1 94 ? -9.095 -7.834 14.755 1.00 98.69 94 LEU A O 1
ATOM 712 N N . GLU A 1 95 ? -10.505 -7.857 13.000 1.00 97.25 95 GLU A N 1
ATOM 713 C CA . GLU A 1 95 ? -10.880 -9.271 13.100 1.00 97.25 95 GLU A CA 1
ATOM 714 C C . GLU A 1 95 ? -11.390 -9.614 14.512 1.00 97.25 95 GLU A C 1
ATOM 716 O O . GLU A 1 95 ? -12.401 -9.063 14.953 1.00 97.25 95 GLU A O 1
ATOM 721 N N . ASP A 1 96 ? -10.668 -10.479 15.227 1.00 96.31 96 ASP A N 1
ATOM 722 C CA . ASP A 1 96 ? -10.988 -10.937 16.579 1.00 96.31 96 ASP A CA 1
ATOM 723 C C . ASP A 1 96 ? -10.111 -10.263 17.658 1.00 96.31 96 ASP A C 1
ATOM 725 O O . ASP A 1 96 ? -10.167 -10.620 18.836 1.00 96.31 96 ASP A O 1
ATOM 729 N N . TYR A 1 97 ? -9.305 -9.265 17.277 1.00 98.50 97 TYR A N 1
ATOM 730 C CA . TYR A 1 97 ? -8.371 -8.565 18.160 1.00 98.50 97 TYR A CA 1
ATOM 731 C C . TYR A 1 97 ? -8.901 -7.188 18.545 1.00 98.50 97 TYR A C 1
ATOM 733 O O . TYR A 1 97 ? -9.343 -6.410 17.703 1.00 98.50 97 TYR A O 1
ATOM 741 N N . THR A 1 98 ? -8.829 -6.864 19.836 1.00 98.69 98 THR A N 1
ATOM 742 C CA . THR A 1 98 ? -9.220 -5.552 20.365 1.00 98.69 98 THR A CA 1
ATOM 743 C C . THR A 1 98 ? -7.984 -4.754 20.746 1.00 98.69 98 THR A C 1
ATOM 745 O O . THR A 1 98 ? -7.170 -5.238 21.528 1.00 98.69 98 THR A O 1
ATOM 748 N N . PHE A 1 99 ? -7.893 -3.516 20.266 1.00 98.81 99 PHE A N 1
ATOM 749 C CA . PHE A 1 99 ? -6.782 -2.613 20.552 1.00 98.81 99 PHE A CA 1
ATOM 750 C C . PHE A 1 99 ? -7.284 -1.350 21.245 1.00 98.81 99 PHE A C 1
ATOM 752 O O . PHE A 1 99 ? -8.255 -0.733 20.798 1.00 98.81 99 PHE A O 1
ATOM 759 N N . ALA A 1 100 ? -6.614 -0.943 22.321 1.00 98.69 100 ALA A N 1
ATOM 760 C CA . ALA A 1 100 ? -6.842 0.355 22.948 1.00 98.69 100 ALA A CA 1
ATOM 761 C C . ALA A 1 100 ? -6.135 1.473 22.167 1.00 98.69 100 ALA A C 1
ATOM 763 O O . ALA A 1 100 ? -5.060 1.270 21.600 1.00 98.69 100 ALA A O 1
ATOM 764 N N . VAL A 1 101 ? -6.716 2.672 22.153 1.00 98.38 101 VAL A N 1
ATOM 765 C CA . VAL A 1 101 ? -6.127 3.824 21.464 1.00 98.38 101 VAL A CA 1
ATOM 766 C C . VAL A 1 101 ? -4.775 4.206 22.061 1.00 98.38 101 VAL A C 1
ATOM 768 O O . VAL A 1 101 ? -4.612 4.319 23.277 1.00 98.38 101 VAL A O 1
ATOM 771 N N . GLU A 1 102 ? -3.798 4.448 21.200 1.00 98.12 102 GLU A N 1
ATOM 772 C CA . GLU A 1 102 ? -2.555 5.148 21.487 1.00 98.12 102 GLU A CA 1
ATOM 773 C C . GLU A 1 102 ? -2.521 6.447 20.684 1.00 98.12 102 GLU A C 1
ATOM 775 O O . GLU A 1 102 ? -2.743 6.463 19.476 1.00 98.12 102 GLU A O 1
ATOM 780 N N . ASN A 1 103 ? -2.301 7.570 21.366 1.00 95.69 103 ASN A N 1
ATOM 781 C CA . ASN A 1 103 ? -2.413 8.877 20.733 1.00 95.69 103 ASN A CA 1
ATOM 782 C C . ASN A 1 103 ? -1.093 9.280 20.081 1.00 95.69 103 ASN A C 1
ATOM 784 O O . ASN A 1 103 ? -0.059 9.343 20.742 1.00 95.69 103 ASN A O 1
ATOM 788 N N . TRP A 1 104 ? -1.166 9.681 18.817 1.00 98.31 104 TRP A N 1
ATOM 789 C CA . TRP A 1 104 ? -0.082 10.364 18.125 1.00 98.31 104 TRP A CA 1
ATOM 790 C C . TRP A 1 104 ? -0.653 11.471 17.240 1.00 98.31 104 TRP A C 1
ATOM 792 O O . TRP A 1 104 ? -1.560 11.250 16.439 1.00 98.31 104 TRP A O 1
ATOM 802 N N . SER A 1 105 ? -0.128 12.687 17.390 1.00 97.06 105 SER A N 1
ATOM 803 C CA . SER A 1 105 ? -0.663 13.886 16.731 1.00 97.06 105 SER A CA 1
ATOM 804 C C . SER A 1 105 ? -0.408 13.933 15.220 1.00 97.06 105 SER A C 1
ATOM 806 O O . SER A 1 105 ? -1.044 14.725 14.525 1.00 97.06 105 SER A O 1
ATOM 808 N N . GLY A 1 106 ? 0.497 13.098 14.700 1.00 97.94 106 GLY A N 1
ATOM 809 C CA . GLY A 1 106 ? 0.823 13.038 13.273 1.00 97.94 106 GLY A CA 1
ATOM 810 C C . GLY A 1 106 ? -0.164 12.242 12.416 1.00 97.94 106 GLY A C 1
ATOM 811 O O . GLY A 1 106 ? -0.101 12.350 11.192 1.00 97.94 106 GLY A O 1
ATOM 812 N N . LEU A 1 107 ? -1.102 11.497 13.020 1.00 98.31 107 LEU A N 1
ATOM 813 C CA . LEU A 1 107 ? -1.980 10.567 12.297 1.00 98.31 107 LEU A CA 1
ATOM 814 C C . LEU A 1 107 ? -2.770 11.246 11.169 1.00 98.31 107 LEU A C 1
ATOM 816 O O . LEU A 1 107 ? -2.776 10.748 10.048 1.00 98.31 107 LEU A O 1
ATOM 820 N N . ALA A 1 108 ? -3.398 12.392 11.450 1.00 97.75 108 ALA A N 1
ATOM 821 C CA . ALA A 1 108 ? -4.217 13.099 10.465 1.00 97.75 108 ALA A CA 1
ATOM 822 C C . ALA A 1 108 ? -3.391 13.541 9.245 1.00 97.75 108 ALA A C 1
ATOM 824 O O . ALA A 1 108 ? -3.781 13.286 8.110 1.00 97.75 108 ALA A O 1
ATOM 825 N N . LYS A 1 109 ? -2.205 14.123 9.477 1.00 98.38 109 LYS A N 1
ATOM 826 C CA . LYS A 1 109 ? -1.300 14.558 8.400 1.00 98.38 109 LYS A CA 1
ATOM 827 C C . LYS A 1 109 ? -0.774 13.380 7.583 1.00 98.38 109 LYS A C 1
ATOM 829 O O . LYS A 1 109 ? -0.661 13.482 6.366 1.00 98.38 109 LYS A O 1
ATOM 834 N N . LEU A 1 110 ? -0.462 12.263 8.242 1.00 98.50 110 LEU A N 1
ATOM 835 C CA . LEU A 1 110 ? -0.054 11.041 7.555 1.00 98.50 110 LEU A CA 1
ATOM 836 C C . LEU A 1 110 ? -1.190 10.496 6.681 1.00 98.50 110 LEU A C 1
ATOM 838 O O . LEU A 1 110 ? -0.958 10.163 5.523 1.00 98.50 110 LEU A O 1
ATOM 842 N N . GLY A 1 111 ? -2.413 10.441 7.212 1.00 98.06 111 GLY A N 1
ATOM 843 C CA . GLY A 1 111 ? -3.599 10.016 6.472 1.00 98.06 111 GLY A CA 1
ATOM 844 C C . GLY A 1 111 ? -3.870 10.881 5.238 1.00 98.06 111 GLY A C 1
ATOM 845 O O . GLY A 1 111 ? -4.120 10.348 4.159 1.00 98.06 111 GLY A O 1
ATOM 846 N N . GLU A 1 112 ? -3.761 12.206 5.371 1.00 98.06 112 GLU A N 1
ATOM 847 C CA . GLU A 1 112 ? -3.868 13.151 4.250 1.00 98.06 112 GLU A CA 1
ATOM 848 C C . GLU A 1 112 ? -2.784 12.922 3.188 1.00 98.06 112 GLU A C 1
ATOM 850 O O . GLU A 1 112 ? -3.094 12.887 1.996 1.00 98.06 112 GLU A O 1
ATOM 855 N N . HIS A 1 113 ? -1.528 12.717 3.603 1.00 97.38 113 HIS A N 1
ATOM 856 C CA . HIS A 1 113 ? -0.424 12.425 2.683 1.00 97.38 113 HIS A CA 1
ATOM 857 C C . HIS A 1 113 ? -0.642 11.114 1.927 1.00 97.38 113 HIS A C 1
ATOM 859 O O . HIS A 1 113 ? -0.487 11.073 0.709 1.00 97.38 113 HIS A O 1
ATOM 865 N N . LEU A 1 114 ? -1.042 10.050 2.631 1.00 97.06 114 LEU A N 1
ATOM 866 C CA . LEU A 1 114 ? -1.344 8.762 2.009 1.00 97.06 114 LEU A CA 1
ATOM 867 C C . LEU A 1 114 ? -2.488 8.888 1.001 1.00 97.06 114 LEU A C 1
ATOM 869 O O . LEU A 1 114 ? 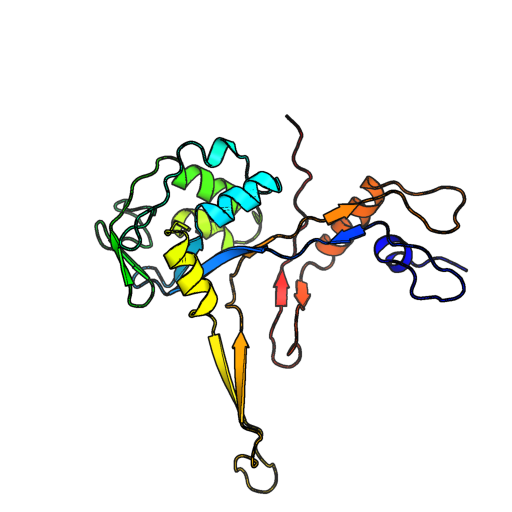-2.349 8.396 -0.115 1.00 97.06 114 LEU A O 1
ATOM 873 N N . ALA A 1 115 ? -3.572 9.591 1.341 1.00 96.62 115 ALA A N 1
ATOM 874 C CA . ALA A 1 115 ? -4.686 9.832 0.421 1.00 96.62 115 ALA A CA 1
ATOM 875 C C . ALA A 1 115 ? -4.233 10.563 -0.856 1.00 96.62 115 ALA A C 1
ATOM 877 O O . ALA A 1 115 ? -4.696 10.250 -1.951 1.00 96.62 115 ALA A O 1
ATOM 878 N N . ALA A 1 116 ? -3.287 11.500 -0.737 1.00 95.06 116 ALA A N 1
ATOM 879 C CA . ALA A 1 116 ? -2.755 12.246 -1.874 1.00 95.06 116 ALA A CA 1
ATOM 880 C C . ALA A 1 116 ? -1.903 11.398 -2.839 1.00 95.06 116 ALA A C 1
ATOM 882 O O . ALA A 1 116 ? -1.730 11.808 -3.988 1.00 95.06 116 ALA A O 1
ATOM 883 N N . LEU A 1 117 ? -1.405 10.223 -2.419 1.00 92.56 117 LEU A N 1
ATOM 884 C CA . LEU A 1 117 ? -0.640 9.320 -3.292 1.00 92.56 117 LEU A CA 1
ATOM 885 C C . LEU A 1 117 ? -1.463 8.827 -4.493 1.00 92.56 117 LEU A C 1
ATOM 887 O O . LEU A 1 117 ? -0.896 8.624 -5.565 1.00 92.56 117 LEU A O 1
ATOM 891 N N . LEU A 1 118 ? -2.779 8.659 -4.316 1.00 91.12 118 LEU A N 1
ATOM 892 C CA . LEU A 1 118 ? -3.742 8.253 -5.349 1.00 91.12 118 LEU A CA 1
ATOM 893 C C . LEU A 1 118 ? -4.974 9.172 -5.273 1.00 91.12 118 LEU A C 1
ATOM 895 O O . LEU A 1 118 ? -6.073 8.749 -4.926 1.00 91.12 118 LEU A O 1
ATOM 899 N N . SER A 1 119 ? -4.766 10.468 -5.516 1.00 87.50 119 SER A N 1
ATOM 900 C CA . SER A 1 119 ? -5.768 11.516 -5.259 1.00 87.50 119 SER A CA 1
ATOM 901 C C . SER A 1 119 ? -7.036 11.433 -6.121 1.00 87.50 119 SER A C 1
ATOM 903 O O . SER A 1 119 ? -8.049 12.039 -5.773 1.00 87.50 119 SER A O 1
ATOM 905 N N . ASP A 1 120 ? -6.989 10.693 -7.227 1.00 88.56 120 ASP A N 1
ATOM 906 C CA . ASP A 1 120 ? -8.107 10.419 -8.128 1.00 88.56 120 ASP A CA 1
ATOM 907 C C . ASP A 1 120 ? -8.935 9.186 -7.726 1.00 88.56 120 ASP A C 1
ATOM 909 O O . ASP A 1 120 ? -10.010 8.964 -8.288 1.00 88.56 120 ASP A O 1
ATOM 913 N N . ASP A 1 121 ? -8.479 8.403 -6.744 1.00 92.81 121 ASP A N 1
ATOM 914 C CA . ASP A 1 121 ? -9.171 7.205 -6.278 1.00 92.81 121 ASP A CA 1
ATOM 915 C C . ASP A 1 121 ? -10.097 7.515 -5.089 1.00 92.81 121 ASP A C 1
ATOM 917 O O . ASP A 1 121 ? -9.674 7.843 -3.975 1.00 92.81 121 ASP A O 1
ATOM 921 N N . ALA A 1 122 ? -11.406 7.409 -5.335 1.00 93.75 122 ALA A N 1
ATOM 922 C CA . ALA A 1 122 ? -12.432 7.727 -4.349 1.00 93.75 122 ALA A CA 1
ATOM 923 C C . ALA A 1 122 ? -12.411 6.786 -3.136 1.00 93.75 122 ALA A C 1
ATOM 925 O O . ALA A 1 122 ? -12.692 7.237 -2.024 1.00 93.75 122 ALA A O 1
ATOM 926 N N . VAL A 1 123 ? -12.072 5.508 -3.328 1.00 95.12 123 VAL A N 1
ATOM 927 C CA . VAL A 1 123 ? -12.021 4.526 -2.239 1.00 95.12 123 VAL A CA 1
ATOM 928 C C . VAL A 1 123 ? -10.776 4.784 -1.403 1.00 95.12 123 VAL A C 1
ATOM 930 O O . VAL A 1 123 ? -10.885 4.983 -0.192 1.00 95.12 123 VAL A O 1
ATOM 933 N N . TRP A 1 124 ? -9.613 4.895 -2.046 1.00 96.12 124 TRP A N 1
ATOM 934 C CA . TRP A 1 124 ? -8.350 5.167 -1.362 1.00 96.12 124 TRP A CA 1
ATOM 935 C C . TRP A 1 124 ? -8.360 6.495 -0.599 1.00 96.12 124 TRP A C 1
ATOM 937 O O . TRP A 1 124 ? -7.756 6.598 0.468 1.00 96.12 124 TRP A O 1
ATOM 947 N N . SER A 1 125 ? -9.098 7.504 -1.075 1.00 96.50 125 SER A N 1
ATOM 948 C CA . SER A 1 125 ? -9.239 8.788 -0.373 1.00 96.50 125 SER A CA 1
ATOM 949 C C . SER A 1 125 ? -9.763 8.652 1.068 1.00 96.50 125 SER A C 1
ATOM 951 O O . SER A 1 125 ? -9.520 9.533 1.900 1.00 96.50 125 SER A O 1
ATOM 953 N N . GLU A 1 126 ? -10.440 7.541 1.392 1.00 97.19 126 GLU A N 1
ATOM 954 C CA . GLU A 1 126 ? -10.922 7.232 2.738 1.00 97.19 126 GLU A CA 1
ATOM 955 C C . GLU A 1 126 ? -9.811 6.775 3.697 1.00 97.19 126 GLU A C 1
ATOM 957 O O . GLU A 1 126 ? -10.070 6.670 4.898 1.00 97.19 126 GLU A O 1
ATOM 962 N N . VAL A 1 127 ? -8.579 6.529 3.224 1.00 98.00 127 VAL A N 1
ATOM 963 C CA . VAL A 1 127 ? -7.462 6.076 4.073 1.00 98.00 127 VAL A CA 1
ATOM 964 C C . VAL A 1 127 ? -7.230 7.014 5.251 1.00 98.00 127 VAL A C 1
ATOM 966 O O . VAL A 1 127 ? -7.011 6.554 6.366 1.00 98.00 127 VAL A O 1
ATOM 969 N N . LYS A 1 128 ? -7.403 8.324 5.061 1.00 97.12 128 LYS A N 1
ATOM 970 C CA . LYS A 1 128 ? -7.278 9.324 6.132 1.00 97.12 128 LYS A CA 1
ATOM 971 C C . LYS A 1 128 ? -8.247 9.114 7.305 1.00 97.12 128 LYS A C 1
ATOM 973 O O . LYS A 1 128 ? -7.915 9.475 8.427 1.00 97.12 128 LYS A O 1
ATOM 978 N N . ASP A 1 129 ? -9.406 8.504 7.051 1.00 97.38 129 ASP A N 1
ATOM 979 C CA . ASP A 1 129 ? -10.456 8.249 8.045 1.00 97.38 129 ASP A CA 1
ATOM 980 C C . ASP A 1 129 ? -10.447 6.790 8.544 1.00 97.38 129 ASP A C 1
ATOM 982 O O . ASP A 1 129 ? -11.237 6.417 9.418 1.00 97.38 129 ASP A O 1
ATOM 986 N N . ARG A 1 130 ? -9.599 5.940 7.947 1.00 98.31 130 ARG A N 1
ATOM 987 C CA . ARG A 1 130 ? -9.566 4.482 8.155 1.00 98.31 130 ARG A CA 1
ATOM 988 C C . ARG A 1 130 ? -8.176 3.922 8.455 1.00 98.31 130 ARG A C 1
ATOM 990 O O . ARG A 1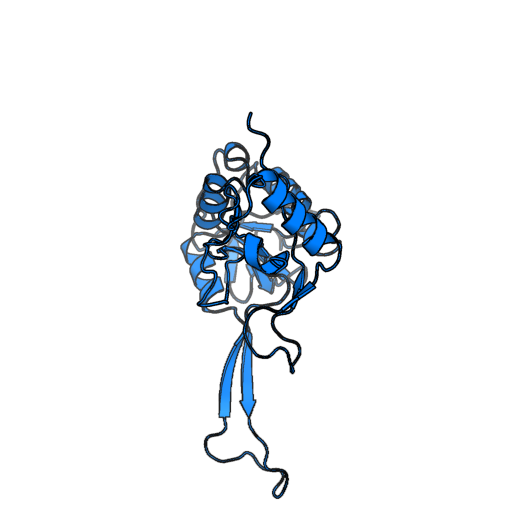 130 ? -8.016 2.703 8.525 1.00 98.31 130 ARG A O 1
ATOM 997 N N . LEU A 1 131 ? -7.180 4.789 8.595 1.00 98.75 131 LEU A N 1
ATOM 998 C CA . LEU A 1 131 ? -5.810 4.403 8.888 1.00 98.75 131 LEU A CA 1
ATOM 999 C C . LEU A 1 131 ? -5.683 3.956 10.342 1.00 98.75 131 LEU A C 1
ATOM 1001 O O . LEU A 1 131 ? -6.106 4.656 11.265 1.00 98.75 131 LEU A O 1
ATOM 1005 N N . VAL A 1 132 ? -5.042 2.809 10.529 1.00 98.88 132 VAL A N 1
ATOM 1006 C CA . VAL A 1 132 ? -4.685 2.267 11.835 1.00 98.88 132 VAL A CA 1
ATOM 1007 C C . VAL A 1 132 ? -3.211 1.881 11.811 1.00 98.88 132 VAL A C 1
ATOM 1009 O O . VAL A 1 132 ? -2.756 1.163 10.925 1.00 98.88 132 VAL A O 1
ATOM 1012 N N . ILE A 1 133 ? -2.445 2.351 12.788 1.00 98.94 133 ILE A N 1
ATOM 1013 C CA . ILE A 1 133 ? -1.039 1.976 12.949 1.00 98.94 133 ILE A CA 1
ATOM 1014 C C . ILE A 1 133 ? -0.948 1.000 14.117 1.00 98.94 133 ILE A C 1
ATOM 1016 O O . ILE A 1 133 ? -1.322 1.332 15.244 1.00 98.94 133 ILE A O 1
ATOM 1020 N N . LEU A 1 134 ? -0.463 -0.204 13.835 1.00 98.94 134 LEU A N 1
ATOM 1021 C CA . LEU A 1 134 ? -0.241 -1.268 14.810 1.00 98.94 134 LEU A CA 1
ATOM 1022 C C . LEU A 1 13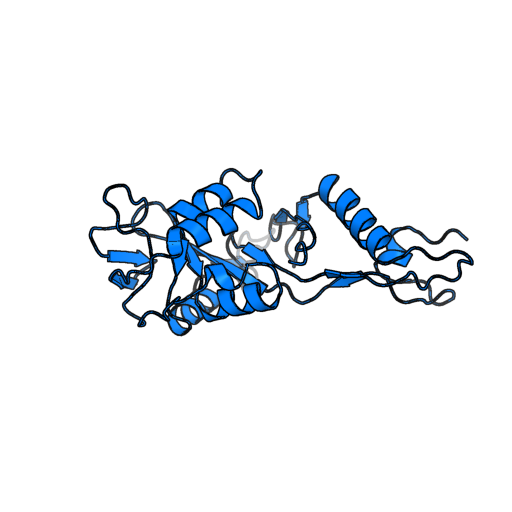4 ? 1.239 -1.344 15.204 1.00 98.94 134 LEU A C 1
ATOM 1024 O O . LEU A 1 134 ? 2.097 -0.714 14.577 1.00 98.94 134 LEU A O 1
ATOM 1028 N N . SER A 1 135 ? 1.547 -2.163 16.210 1.00 98.88 135 SER A N 1
ATOM 1029 C CA . SER A 1 135 ? 2.921 -2.601 16.467 1.00 98.88 135 SER A CA 1
ATOM 1030 C C . SER A 1 135 ? 3.508 -3.312 15.238 1.00 98.88 135 SER A C 1
ATOM 1032 O O . SER A 1 135 ? 2.780 -3.840 14.384 1.00 98.88 135 SER A O 1
ATOM 1034 N N . ASN A 1 136 ? 4.840 -3.376 15.137 1.00 98.88 136 ASN A N 1
ATOM 1035 C CA . ASN A 1 136 ? 5.471 -4.128 14.051 1.00 98.88 136 ASN A CA 1
ATOM 1036 C C . ASN A 1 136 ? 5.104 -5.622 14.113 1.00 98.88 136 ASN A C 1
ATOM 1038 O O . ASN A 1 136 ? 4.930 -6.254 13.068 1.00 98.88 136 ASN A O 1
ATOM 1042 N N . GLY A 1 137 ? 4.948 -6.166 15.326 1.00 98.75 137 GLY A N 1
ATOM 1043 C CA . GLY A 1 137 ? 4.550 -7.552 15.567 1.00 98.75 137 GLY A CA 1
ATOM 1044 C C . GLY A 1 137 ? 3.141 -7.853 15.061 1.00 98.75 137 GLY A C 1
ATOM 1045 O O . GLY A 1 137 ? 2.963 -8.776 14.267 1.00 98.75 137 GLY A O 1
ATOM 1046 N N . MET A 1 138 ? 2.153 -7.039 15.440 1.00 98.69 138 MET A N 1
ATOM 1047 C CA . MET A 1 138 ? 0.760 -7.254 15.036 1.00 98.69 138 MET A CA 1
ATOM 1048 C C . MET A 1 138 ? 0.536 -7.011 13.546 1.00 98.69 138 MET A C 1
ATOM 1050 O O . MET A 1 138 ? -0.203 -7.758 12.907 1.00 98.69 138 MET A O 1
ATOM 1054 N N . MET A 1 139 ? 1.229 -6.039 12.950 1.00 98.69 139 MET A N 1
ATOM 1055 C CA . MET A 1 139 ? 1.193 -5.862 11.498 1.00 98.69 139 MET A CA 1
ATOM 1056 C C . MET A 1 139 ? 1.802 -7.064 10.761 1.00 98.69 139 MET A C 1
ATOM 1058 O O . MET A 1 139 ? 1.221 -7.546 9.790 1.00 98.69 139 MET A O 1
ATOM 1062 N N . SER A 1 140 ? 2.933 -7.599 11.241 1.00 98.38 140 SER A N 1
ATOM 1063 C CA . SER A 1 140 ? 3.515 -8.827 10.682 1.00 98.38 140 SER A CA 1
ATOM 1064 C C . SER A 1 140 ? 2.585 -10.027 10.842 1.00 98.38 140 SER A C 1
ATOM 1066 O O . SER A 1 140 ? 2.522 -10.860 9.941 1.00 98.38 140 SER A O 1
ATOM 1068 N N . TYR A 1 141 ? 1.883 -10.133 11.972 1.00 98.50 141 TYR A N 1
ATOM 1069 C CA . TYR A 1 141 ? 0.912 -11.195 12.206 1.00 98.50 141 TYR A CA 1
ATOM 1070 C C . TYR A 1 141 ? -0.216 -11.138 11.172 1.00 98.50 141 TYR A C 1
ATOM 1072 O O . TYR A 1 141 ? -0.475 -12.137 10.504 1.00 98.50 141 TYR A O 1
ATOM 1080 N N . PHE A 1 142 ? -0.835 -9.974 10.968 1.00 98.56 142 PHE A N 1
ATOM 1081 C CA . PHE A 1 142 ? -1.922 -9.849 9.999 1.00 98.56 142 PHE A CA 1
ATOM 1082 C C . PHE A 1 142 ? -1.462 -10.048 8.555 1.00 98.56 142 PHE A C 1
ATOM 1084 O O . PHE A 1 142 ? -2.112 -10.785 7.824 1.00 98.56 142 PHE A O 1
ATOM 1091 N N . ALA A 1 143 ? -0.307 -9.508 8.157 1.00 97.00 143 ALA A N 1
ATOM 1092 C CA . ALA A 1 143 ? 0.221 -9.719 6.805 1.00 97.00 143 ALA A CA 1
ATOM 1093 C C . ALA A 1 143 ? 0.477 -11.201 6.461 1.00 97.00 143 ALA A C 1
ATOM 1095 O O . ALA A 1 143 ? 0.491 -11.552 5.288 1.00 97.00 143 ALA A O 1
ATOM 1096 N N . LEU A 1 144 ? 0.701 -12.055 7.468 1.00 97.00 144 LEU A N 1
ATOM 1097 C CA . LEU A 1 144 ? 0.932 -13.493 7.293 1.00 97.00 144 LEU A CA 1
ATOM 1098 C C . LEU A 1 144 ? -0.336 -14.348 7.408 1.00 97.00 144 LEU A C 1
ATOM 1100 O O . LEU A 1 144 ? -0.314 -15.501 6.995 1.00 97.00 144 LEU A O 1
ATOM 1104 N N . ASN A 1 145 ? -1.392 -13.841 8.048 1.00 97.06 145 ASN A N 1
ATOM 1105 C CA . ASN A 1 145 ? -2.536 -14.667 8.457 1.00 97.06 145 ASN A CA 1
ATOM 1106 C C . ASN A 1 145 ? -3.894 -14.137 7.978 1.00 97.06 145 ASN A C 1
ATOM 1108 O O . ASN A 1 145 ? -4.887 -14.840 8.128 1.00 97.06 145 ASN A O 1
ATOM 1112 N N . ALA A 1 146 ? -3.958 -12.918 7.436 1.00 96.94 146 ALA A N 1
ATOM 1113 C CA . ALA A 1 146 ? -5.204 -12.270 7.017 1.00 96.94 146 ALA A CA 1
ATOM 1114 C C . ALA A 1 146 ? -5.348 -12.154 5.487 1.00 96.94 146 ALA A C 1
ATOM 1116 O O . ALA A 1 146 ? -6.185 -11.396 5.004 1.00 96.94 146 ALA A O 1
ATOM 1117 N N . CYS A 1 147 ? -4.531 -12.882 4.721 1.00 96.56 147 CYS A N 1
ATOM 1118 C CA . CYS A 1 147 ? -4.768 -13.085 3.293 1.00 96.56 147 CYS A CA 1
ATOM 1119 C C . CYS A 1 147 ? -5.942 -14.047 3.071 1.00 96.56 147 CYS A C 1
ATOM 1121 O O . CYS A 1 147 ? -6.178 -14.963 3.864 1.00 96.56 147 CYS A O 1
ATOM 1123 N N . ASP A 1 148 ? -6.646 -13.878 1.955 1.00 93.56 148 ASP A N 1
ATOM 1124 C CA . ASP A 1 148 ? -7.760 -14.747 1.597 1.00 93.56 148 ASP A CA 1
ATOM 1125 C C . ASP A 1 148 ? -7.239 -16.128 1.188 1.00 93.56 148 ASP A C 1
ATOM 1127 O O . ASP A 1 148 ? -6.455 -16.257 0.245 1.00 93.56 148 ASP A O 1
ATOM 1131 N N . ILE A 1 149 ? -7.709 -17.179 1.862 1.00 94.88 149 ILE A N 1
ATOM 1132 C CA . ILE A 1 149 ? -7.405 -18.567 1.499 1.00 94.88 149 ILE A CA 1
ATOM 1133 C C . ILE A 1 149 ? -8.584 -19.156 0.722 1.00 94.88 149 ILE A C 1
ATOM 1135 O O . ILE A 1 149 ? -9.597 -19.554 1.300 1.00 94.88 149 ILE A O 1
ATOM 1139 N N . ALA A 1 150 ? -8.443 -19.242 -0.600 1.00 93.19 150 ALA A N 1
ATOM 1140 C CA . ALA A 1 150 ? -9.430 -19.845 -1.487 1.00 93.19 150 ALA A CA 1
ATOM 1141 C C . ALA A 1 150 ? -9.135 -21.338 -1.701 1.00 93.19 150 ALA A C 1
ATOM 1143 O O . ALA A 1 150 ? -8.017 -21.725 -2.045 1.00 93.19 150 ALA A O 1
ATOM 1144 N N . GLN A 1 151 ? -10.143 -22.194 -1.519 1.00 94.00 151 GLN A N 1
ATOM 1145 C CA . GLN A 1 151 ? -10.037 -23.622 -1.830 1.00 94.00 151 GLN A CA 1
ATOM 1146 C C . GLN A 1 151 ? -10.518 -23.885 -3.255 1.00 94.00 151 GLN A C 1
ATOM 1148 O O . GLN A 1 151 ? -11.648 -23.547 -3.607 1.00 94.00 151 GLN A O 1
ATOM 1153 N N . HIS A 1 152 ? -9.681 -24.534 -4.058 1.00 92.94 152 HIS A N 1
ATOM 1154 C CA . HIS A 1 152 ? -9.974 -24.864 -5.448 1.00 92.94 152 HIS A CA 1
ATOM 1155 C C . HIS A 1 152 ? -10.036 -26.374 -5.642 1.00 92.94 152 HIS A C 1
ATOM 1157 O O . HIS A 1 152 ? -9.192 -27.115 -5.140 1.00 92.94 152 HIS A O 1
ATOM 1163 N N . VAL A 1 153 ? -11.027 -26.824 -6.411 1.00 94.25 153 VAL A N 1
ATOM 1164 C CA . VAL A 1 153 ? -11.208 -28.227 -6.789 1.00 94.25 153 VAL A CA 1
ATOM 1165 C C . VAL A 1 153 ? -11.483 -28.341 -8.285 1.00 94.25 153 VAL A C 1
ATOM 1167 O O . VAL A 1 153 ? -12.238 -27.544 -8.841 1.00 94.25 153 VAL A O 1
ATOM 1170 N N . ARG A 1 154 ? -10.897 -29.346 -8.946 1.00 93.69 154 ARG A N 1
ATOM 1171 C CA . ARG A 1 154 ? -11.315 -29.739 -10.301 1.00 93.69 154 ARG A CA 1
ATOM 1172 C C . ARG A 1 154 ? -12.486 -30.713 -10.221 1.00 93.69 154 ARG A C 1
ATOM 1174 O O . ARG A 1 154 ? -12.378 -31.752 -9.570 1.00 93.69 154 ARG A O 1
ATOM 1181 N N . ILE A 1 155 ? -13.582 -30.385 -10.895 1.00 94.44 155 ILE A N 1
ATOM 1182 C CA . ILE A 1 155 ? -14.750 -31.259 -11.040 1.00 94.44 155 ILE A CA 1
ATOM 1183 C C . ILE A 1 155 ? -14.645 -32.000 -12.375 1.00 94.44 155 ILE A C 1
ATOM 1185 O O . ILE A 1 155 ? -14.306 -31.395 -13.387 1.00 94.44 155 ILE A O 1
ATOM 1189 N N . SER A 1 156 ? -14.914 -33.304 -12.362 1.00 94.12 156 SER A N 1
ATOM 1190 C CA . SER A 1 156 ? -14.975 -34.132 -13.567 1.00 94.12 156 SER A CA 1
ATOM 1191 C C . SER A 1 156 ? -16.280 -33.864 -14.313 1.00 94.12 156 SER A C 1
ATOM 1193 O O . SER A 1 156 ? -17.359 -34.062 -13.752 1.00 94.12 156 SER A O 1
ATOM 1195 N N . ASP A 1 157 ? -16.184 -33.498 -15.592 1.00 94.88 157 ASP A N 1
ATOM 1196 C CA . ASP A 1 157 ? -17.356 -33.252 -16.446 1.00 94.88 157 ASP A CA 1
ATOM 1197 C C . ASP A 1 157 ? -18.228 -34.508 -16.636 1.00 94.88 157 ASP A C 1
ATOM 1199 O O . ASP A 1 157 ? -19.440 -34.408 -16.805 1.00 94.88 157 ASP A O 1
ATOM 1203 N N . GLU A 1 158 ? -17.631 -35.705 -16.578 1.00 95.56 158 GLU A N 1
ATOM 1204 C CA . GLU A 1 158 ? -18.344 -36.979 -16.746 1.00 95.56 158 GLU A CA 1
ATOM 1205 C C . GLU A 1 158 ? -19.154 -37.376 -15.507 1.00 95.56 158 GLU A C 1
ATOM 1207 O O . GLU A 1 158 ? -20.258 -37.908 -15.623 1.00 95.56 158 GLU A O 1
ATOM 1212 N N . THR A 1 159 ? -18.593 -37.161 -14.312 1.00 94.88 159 THR A N 1
ATOM 1213 C CA . THR A 1 159 ? -19.167 -37.677 -13.055 1.00 94.88 159 THR A CA 1
ATOM 1214 C C . THR A 1 159 ? -19.860 -36.607 -12.218 1.00 94.88 159 THR A C 1
ATOM 1216 O O . THR A 1 159 ? -20.625 -36.943 -11.315 1.00 94.88 159 THR A O 1
ATOM 1219 N N . GLY A 1 160 ? -19.575 -35.325 -12.471 1.00 92.75 160 GLY A N 1
ATOM 1220 C CA . GLY A 1 160 ? -20.003 -34.208 -11.627 1.00 92.75 160 GLY A CA 1
ATOM 1221 C C . GLY A 1 160 ? -19.364 -34.202 -10.233 1.00 92.75 160 GLY A C 1
ATOM 1222 O O . GLY A 1 160 ? -19.777 -33.424 -9.374 1.00 92.75 160 GLY A O 1
ATOM 1223 N N . ALA A 1 161 ? -18.374 -35.065 -9.984 1.00 93.38 161 ALA A N 1
ATOM 1224 C CA . ALA A 1 161 ? -17.686 -35.195 -8.707 1.00 93.38 161 ALA A CA 1
ATOM 1225 C C . ALA A 1 161 ? -16.267 -34.611 -8.765 1.00 93.38 161 ALA A C 1
ATOM 1227 O O . ALA A 1 161 ? -15.680 -34.442 -9.835 1.00 93.38 161 ALA A O 1
ATOM 1228 N N . ALA A 1 162 ? -15.704 -34.319 -7.590 1.00 91.88 162 ALA A N 1
ATOM 1229 C CA . ALA A 1 162 ? -14.324 -33.869 -7.465 1.00 91.88 162 ALA A CA 1
ATOM 1230 C C . ALA A 1 162 ? -13.345 -34.932 -7.975 1.00 91.88 162 ALA A C 1
ATOM 1232 O O . ALA A 1 162 ? -13.418 -36.104 -7.596 1.00 91.88 162 ALA A O 1
ATOM 1233 N N . GLU A 1 163 ? -12.391 -34.510 -8.795 1.00 92.25 163 GLU A N 1
ATOM 1234 C CA . GLU A 1 163 ? -11.326 -35.390 -9.241 1.00 92.25 163 GLU A CA 1
ATOM 1235 C C . GLU A 1 163 ? -10.312 -35.673 -8.131 1.00 92.25 163 GLU A C 1
ATOM 1237 O O . GLU A 1 163 ? -9.978 -34.825 -7.297 1.00 92.25 163 GLU A O 1
ATOM 1242 N N . SER A 1 164 ? -9.777 -36.895 -8.139 1.00 90.25 164 SER A N 1
ATOM 1243 C CA . SER A 1 164 ? -8.786 -37.311 -7.152 1.00 90.25 164 SER A CA 1
ATOM 1244 C C . SER A 1 164 ? -7.527 -3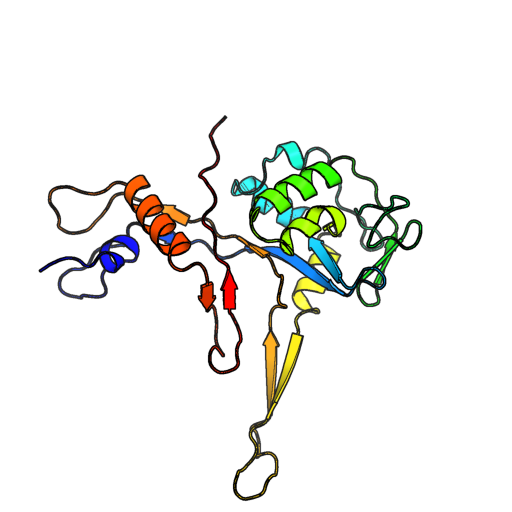6.442 -7.238 1.00 90.25 164 SER A C 1
ATOM 1246 O O . SER A 1 164 ? -6.978 -36.237 -8.319 1.00 90.25 164 SER A O 1
ATOM 1248 N N . ARG A 1 165 ? -7.043 -35.973 -6.078 1.00 87.50 165 ARG A N 1
ATOM 1249 C CA . ARG A 1 165 ? -5.824 -35.151 -5.917 1.00 87.50 165 ARG A CA 1
ATOM 1250 C C . ARG A 1 165 ? -5.847 -33.786 -6.619 1.00 87.50 165 ARG A C 1
ATOM 1252 O O . ARG A 1 165 ? -4.792 -33.183 -6.775 1.00 87.50 165 ARG A O 1
ATOM 1259 N N . ALA A 1 166 ? -7.021 -33.286 -6.998 1.00 91.19 166 ALA A N 1
ATOM 1260 C CA . ALA A 1 166 ? -7.170 -31.978 -7.635 1.00 91.19 166 ALA A CA 1
ATOM 1261 C C . ALA A 1 166 ? -7.733 -30.895 -6.692 1.00 91.19 166 ALA A C 1
ATOM 1263 O O . ALA A 1 166 ? -8.289 -29.909 -7.168 1.00 91.19 166 ALA A O 1
ATOM 1264 N N . LEU A 1 167 ? -7.609 -31.093 -5.373 1.00 91.62 167 LEU A N 1
ATOM 1265 C CA . LEU A 1 167 ? -7.923 -30.104 -4.338 1.00 91.62 167 LEU A CA 1
ATOM 1266 C C . LEU A 1 167 ? -6.638 -29.385 -3.914 1.00 91.62 167 LEU A C 1
ATOM 1268 O O . LEU A 1 167 ? -5.673 -30.044 -3.522 1.00 91.62 167 LEU A O 1
ATOM 1272 N N . PHE A 1 168 ? -6.639 -28.056 -3.952 1.00 93.31 168 PHE A N 1
ATOM 1273 C CA . PHE A 1 168 ? -5.527 -27.228 -3.490 1.00 93.31 168 PHE A CA 1
ATOM 1274 C C . PHE A 1 168 ? -6.026 -25.913 -2.883 1.00 93.31 168 PHE A C 1
ATOM 1276 O O . PHE A 1 168 ? -7.143 -25.476 -3.155 1.00 93.31 168 PHE A O 1
ATOM 1283 N N . ASN A 1 169 ? -5.191 -25.295 -2.046 1.00 94.69 169 ASN A N 1
ATOM 1284 C CA . ASN A 1 169 ? -5.455 -23.980 -1.468 1.00 94.69 169 ASN A CA 1
ATOM 1285 C C . ASN A 1 169 ? -4.611 -22.931 -2.189 1.00 94.69 169 ASN A C 1
ATOM 1287 O O . ASN A 1 169 ? -3.449 -23.187 -2.511 1.00 94.69 169 ASN A O 1
ATOM 1291 N N . GLN A 1 170 ? -5.190 -21.756 -2.381 1.00 94.56 170 GLN A N 1
ATOM 1292 C CA . GLN A 1 170 ? -4.537 -20.585 -2.934 1.00 94.56 170 GLN A CA 1
ATOM 1293 C C . GLN A 1 170 ? -4.643 -19.437 -1.933 1.00 94.56 170 GLN A C 1
ATOM 1295 O O . GLN A 1 170 ? -5.733 -19.138 -1.451 1.00 94.56 170 GLN A O 1
ATOM 1300 N N . GLU A 1 171 ? -3.512 -18.811 -1.624 1.00 95.62 171 GLU A N 1
ATOM 1301 C CA . GLU A 1 171 ? -3.457 -17.598 -0.811 1.00 95.62 171 GLU A CA 1
ATOM 1302 C C . GLU A 1 171 ? -3.462 -16.373 -1.727 1.00 95.62 171 GLU A C 1
ATOM 1304 O O . GLU A 1 171 ? -2.659 -16.285 -2.657 1.00 95.62 171 GLU A O 1
ATOM 1309 N N . ASN A 1 172 ? -4.372 -15.437 -1.464 1.00 95.81 172 ASN A N 1
ATOM 1310 C CA . ASN A 1 172 ? -4.555 -14.224 -2.244 1.00 95.81 172 ASN A CA 1
ATOM 1311 C C . ASN A 1 172 ? -4.409 -12.996 -1.352 1.00 95.81 172 ASN A C 1
ATOM 1313 O O . ASN A 1 172 ? -5.025 -12.897 -0.290 1.00 95.81 172 ASN A O 1
ATOM 1317 N N . VAL A 1 173 ? -3.619 -12.030 -1.816 1.00 96.88 173 VAL A N 1
ATOM 1318 C CA . VAL A 1 173 ? -3.560 -10.718 -1.173 1.00 96.88 173 VAL A CA 1
ATOM 1319 C C . VAL A 1 173 ? -4.911 -10.019 -1.384 1.00 96.88 173 VAL A C 1
ATOM 1321 O O . VAL A 1 173 ? -5.356 -9.947 -2.534 1.00 96.88 173 VAL A O 1
ATOM 1324 N N . PRO A 1 174 ? -5.560 -9.496 -0.327 1.00 96.00 174 PRO A N 1
ATOM 1325 C CA . PRO A 1 174 ? -6.867 -8.863 -0.456 1.00 96.00 174 PRO A CA 1
ATOM 1326 C C . PRO A 1 174 ? -6.856 -7.648 -1.392 1.00 96.00 174 PRO A C 1
ATOM 1328 O O . PRO A 1 174 ? -5.867 -6.905 -1.477 1.00 96.00 174 PRO A O 1
ATOM 1331 N N . SER A 1 175 ? -7.990 -7.399 -2.052 1.00 94.62 175 SER A N 1
ATOM 1332 C CA . SER A 1 175 ? -8.245 -6.139 -2.765 1.00 94.62 175 SER A CA 1
ATOM 1333 C C . SER A 1 175 ? -8.092 -4.947 -1.824 1.00 94.62 175 SER A C 1
ATOM 1335 O O . SER A 1 175 ? -8.330 -5.093 -0.631 1.00 94.62 175 SER A O 1
ATOM 1337 N N . GLU A 1 176 ? -7.772 -3.766 -2.353 1.00 96.06 176 GLU A N 1
ATOM 1338 C CA . GLU A 1 176 ? -7.472 -2.548 -1.575 1.00 96.06 176 GLU A CA 1
ATOM 1339 C C . GLU A 1 176 ? -6.129 -2.577 -0.817 1.00 96.06 176 GLU A C 1
ATOM 1341 O O . GLU A 1 176 ? -5.859 -1.704 0.009 1.00 96.06 176 GLU A O 1
ATOM 1346 N N . THR A 1 177 ? -5.250 -3.543 -1.099 1.00 98.06 177 THR A N 1
ATOM 1347 C CA . THR A 1 177 ? -3.873 -3.535 -0.583 1.00 98.06 177 THR A CA 1
ATOM 1348 C C . THR A 1 177 ? -2.998 -2.552 -1.358 1.00 98.06 177 THR A C 1
ATOM 1350 O O . THR A 1 177 ? -2.864 -2.661 -2.577 1.00 98.06 177 THR A O 1
ATOM 1353 N N . LEU A 1 178 ? -2.334 -1.629 -0.655 1.00 97.81 178 LEU A N 1
ATOM 1354 C CA . LEU A 1 178 ? -1.378 -0.711 -1.272 1.00 97.81 178 LEU A CA 1
ATOM 1355 C C . LEU A 1 178 ? 0.050 -1.249 -1.169 1.00 97.81 178 LEU A C 1
ATOM 1357 O O . LEU A 1 178 ? 0.601 -1.403 -0.073 1.00 97.81 178 LEU A O 1
ATOM 1361 N N . PHE A 1 179 ? 0.678 -1.418 -2.331 1.00 98.06 179 PHE A N 1
ATOM 1362 C CA . PHE A 1 179 ? 2.117 -1.613 -2.478 1.00 98.06 179 PHE A CA 1
ATOM 1363 C C . PHE A 1 179 ? 2.780 -0.377 -3.095 1.00 98.06 179 PHE A C 1
ATOM 1365 O O . PHE A 1 179 ? 2.153 0.364 -3.850 1.00 98.06 179 PHE A O 1
ATOM 1372 N N . TYR A 1 180 ? 4.075 -0.194 -2.843 1.00 97.19 180 TYR A N 1
ATOM 1373 C CA . TYR A 1 180 ? 4.923 0.735 -3.599 1.00 97.19 180 TYR A CA 1
ATOM 1374 C C . TYR A 1 180 ? 6.189 0.038 -4.099 1.00 97.19 180 TYR A C 1
ATOM 1376 O O . TYR A 1 180 ? 6.681 -0.896 -3.473 1.00 97.19 180 TYR A O 1
ATOM 1384 N N . SER A 1 181 ? 6.751 0.515 -5.207 1.00 95.94 181 SER A N 1
ATOM 1385 C CA . SER A 1 181 ? 8.059 0.094 -5.721 1.00 95.94 181 SER A CA 1
ATOM 1386 C C . SER A 1 181 ? 8.840 1.327 -6.168 1.00 95.94 181 SER A C 1
ATOM 1388 O O . SER A 1 181 ? 8.262 2.287 -6.680 1.00 95.94 181 SER A O 1
ATOM 1390 N N . VAL A 1 182 ? 10.156 1.310 -5.962 1.00 94.81 182 VAL A N 1
ATOM 1391 C CA . VAL A 1 182 ? 11.066 2.349 -6.440 1.00 94.81 182 VAL A CA 1
ATOM 1392 C C . VAL A 1 182 ? 11.526 1.973 -7.841 1.00 94.81 182 VAL A C 1
ATOM 1394 O O . VAL A 1 182 ? 12.086 0.898 -8.066 1.00 94.81 182 VAL A O 1
ATOM 1397 N N . VAL A 1 183 ? 11.315 2.884 -8.789 1.00 95.25 183 VAL A N 1
ATOM 1398 C CA . VAL A 1 183 ? 11.795 2.735 -10.164 1.00 95.25 183 VAL A CA 1
ATOM 1399 C C . VAL A 1 183 ? 13.016 3.620 -10.358 1.00 95.25 183 VAL A C 1
ATOM 1401 O O . VAL A 1 183 ? 12.930 4.845 -10.287 1.00 95.25 183 VAL A O 1
ATOM 1404 N N . HIS A 1 184 ? 14.158 3.000 -10.632 1.00 94.50 184 HIS A N 1
ATOM 1405 C CA . HIS A 1 184 ? 15.370 3.698 -11.035 1.00 94.50 184 HIS A CA 1
ATOM 1406 C C . HIS A 1 184 ? 15.419 3.812 -12.554 1.00 94.50 184 HIS A C 1
ATOM 1408 O O . HIS A 1 184 ? 15.116 2.855 -13.269 1.00 94.50 184 HIS A O 1
ATOM 1414 N N . ALA A 1 185 ? 15.846 4.971 -13.041 1.00 95.56 185 ALA A N 1
ATOM 1415 C CA . ALA A 1 185 ? 16.058 5.210 -14.456 1.00 95.56 185 ALA A CA 1
ATOM 1416 C C . ALA A 1 185 ? 17.515 5.577 -14.734 1.00 95.56 185 ALA A C 1
ATOM 1418 O O . ALA A 1 185 ? 18.177 6.247 -13.943 1.00 95.56 185 ALA A O 1
ATOM 1419 N N . PHE A 1 186 ? 18.005 5.138 -15.885 1.00 95.12 186 PHE A N 1
ATOM 1420 C CA . PHE A 1 186 ? 19.375 5.313 -16.338 1.00 95.12 186 PHE A CA 1
ATOM 1421 C C . PHE A 1 186 ? 19.391 5.828 -17.774 1.00 95.12 186 PHE A C 1
ATOM 1423 O O . PHE A 1 186 ? 18.417 5.702 -18.513 1.00 95.12 186 PHE A O 1
ATOM 1430 N N . GLN A 1 187 ? 20.535 6.365 -18.189 1.00 94.88 187 GLN A N 1
ATOM 1431 C CA . GLN A 1 187 ? 20.762 6.716 -19.585 1.00 94.88 187 GLN A CA 1
ATOM 1432 C C . GLN A 1 187 ? 20.624 5.485 -20.496 1.00 94.88 187 GLN A C 1
ATOM 1434 O O . GLN A 1 187 ? 21.058 4.382 -20.155 1.00 94.88 187 GLN A O 1
ATOM 1439 N N . GLU A 1 188 ? 20.047 5.692 -21.678 1.00 94.19 188 GLU A N 1
ATOM 1440 C CA . GLU A 1 188 ? 19.830 4.665 -22.691 1.00 94.19 188 GLU A CA 1
ATOM 1441 C C . GLU A 1 188 ? 21.135 3.963 -23.109 1.00 94.19 188 GLU A C 1
ATOM 1443 O O . GLU A 1 188 ? 22.146 4.598 -23.420 1.00 94.19 188 GLU A O 1
ATOM 1448 N N . ARG A 1 189 ? 21.082 2.627 -23.204 1.00 91.25 189 ARG A N 1
ATOM 1449 C CA . ARG A 1 189 ? 22.230 1.769 -23.555 1.00 91.25 189 ARG A CA 1
ATOM 1450 C C . ARG A 1 189 ? 22.099 1.075 -24.917 1.00 91.25 189 ARG A C 1
ATOM 1452 O O . ARG A 1 189 ? 22.919 0.226 -25.252 1.00 91.25 189 ARG A O 1
ATOM 1459 N N . THR A 1 190 ? 21.088 1.425 -25.716 1.00 89.94 190 THR A N 1
ATOM 1460 C CA . THR A 1 190 ? 20.896 0.883 -27.079 1.00 89.94 190 THR A CA 1
ATOM 1461 C C . THR A 1 190 ? 22.060 1.264 -27.999 1.00 89.94 190 THR A C 1
ATOM 1463 O O . THR A 1 190 ? 22.775 2.201 -27.683 1.00 89.94 190 THR A O 1
ATOM 1466 N N . PRO A 1 191 ? 22.259 0.658 -29.182 1.00 85.56 191 PRO A N 1
ATOM 1467 C CA . PRO A 1 191 ? 23.339 1.048 -30.104 1.00 85.56 191 PRO A CA 1
ATOM 1468 C C . PRO A 1 191 ? 23.197 2.425 -30.793 1.00 85.56 191 PRO A C 1
ATOM 1470 O O . PRO A 1 191 ? 23.991 2.743 -31.674 1.00 85.56 191 PRO A O 1
ATOM 1473 N N . ARG A 1 192 ? 22.196 3.253 -30.448 1.00 82.44 192 ARG A N 1
ATOM 1474 C CA . ARG A 1 192 ? 21.958 4.562 -31.095 1.00 82.44 192 ARG A CA 1
ATOM 1475 C C . ARG A 1 192 ? 23.086 5.569 -30.825 1.00 82.44 192 ARG A C 1
ATOM 1477 O O . ARG A 1 192 ? 23.705 5.528 -29.766 1.00 82.44 192 ARG A O 1
ATOM 1484 N N . ALA A 1 193 ? 23.329 6.497 -31.754 1.00 79.88 193 ALA A N 1
ATOM 1485 C CA . ALA A 1 193 ? 24.349 7.541 -31.590 1.00 79.88 193 ALA A CA 1
ATOM 1486 C C . ALA A 1 193 ? 23.939 8.602 -30.551 1.00 79.88 193 ALA A C 1
ATOM 1488 O O . ALA A 1 193 ? 24.720 8.935 -29.665 1.00 79.88 193 ALA A O 1
ATOM 1489 N N . GLN A 1 194 ? 22.697 9.089 -30.628 1.00 86.56 194 GLN A N 1
ATOM 1490 C CA . GLN A 1 194 ? 22.099 9.960 -29.614 1.00 86.56 194 GLN A CA 1
ATOM 1491 C C . GLN A 1 194 ? 21.317 9.103 -28.616 1.00 86.56 194 GLN A C 1
ATOM 1493 O O . GLN A 1 194 ? 20.445 8.329 -29.017 1.00 86.56 194 GLN A O 1
ATOM 1498 N N . LYS A 1 195 ? 21.664 9.217 -27.331 1.00 90.06 195 LYS A N 1
ATOM 1499 C CA . LYS A 1 195 ? 21.030 8.476 -26.234 1.00 90.06 195 LYS A CA 1
ATOM 1500 C C . LYS A 1 195 ? 19.984 9.341 -25.549 1.00 90.06 195 LYS A C 1
ATOM 1502 O O . LYS A 1 195 ? 20.248 10.514 -25.299 1.00 90.06 195 LYS A O 1
ATOM 1507 N N . ARG A 1 196 ? 18.858 8.741 -25.177 1.00 93.94 196 ARG A N 1
ATOM 1508 C CA . ARG A 1 196 ? 17.908 9.323 -24.222 1.00 93.94 196 ARG A CA 1
ATOM 1509 C C . ARG A 1 196 ? 18.456 9.234 -22.795 1.00 93.94 196 ARG A C 1
ATOM 1511 O O . ARG A 1 196 ? 19.211 8.313 -22.474 1.00 93.94 196 ARG A O 1
ATOM 1518 N N . ASP A 1 197 ? 18.101 10.196 -21.958 1.00 95.19 197 ASP A N 1
ATOM 1519 C CA . ASP A 1 197 ? 18.472 10.226 -20.543 1.00 95.19 197 ASP A CA 1
ATOM 1520 C C . ASP A 1 197 ? 17.454 9.477 -19.659 1.00 95.19 197 ASP A C 1
ATOM 1522 O O . ASP A 1 197 ? 16.498 8.861 -20.140 1.00 95.19 197 ASP A O 1
ATOM 1526 N N . ALA A 1 198 ? 17.704 9.491 -18.349 1.00 94.75 198 ALA A N 1
ATOM 1527 C CA . ALA A 1 198 ? 16.852 8.847 -17.355 1.00 94.75 198 ALA A CA 1
ATOM 1528 C C . ALA A 1 198 ? 15.462 9.503 -17.250 1.00 94.75 198 ALA A C 1
ATOM 1530 O O . ALA A 1 198 ? 14.468 8.810 -17.030 1.00 94.75 198 ALA A O 1
ATOM 1531 N N . GLU A 1 199 ? 15.373 10.821 -17.436 1.00 94.06 199 GLU A N 1
ATOM 1532 C CA . GLU A 1 199 ? 14.108 11.555 -17.367 1.00 94.06 199 GLU A CA 1
ATOM 1533 C C . GLU A 1 199 ? 13.188 11.161 -18.525 1.00 94.06 199 GLU A C 1
ATOM 1535 O O . GLU A 1 199 ? 12.011 10.864 -18.311 1.00 94.06 199 GLU A O 1
ATOM 1540 N N . ALA A 1 200 ? 13.739 11.023 -19.733 1.00 94.25 200 ALA A N 1
ATOM 1541 C CA . ALA A 1 200 ? 13.013 10.501 -20.881 1.00 94.25 200 ALA A CA 1
ATOM 1542 C C . ALA A 1 200 ? 12.479 9.075 -20.640 1.00 94.25 200 ALA A C 1
ATOM 1544 O O . ALA A 1 200 ? 11.386 8.747 -21.104 1.00 94.25 200 ALA A O 1
ATOM 1545 N N . ALA A 1 201 ? 13.212 8.228 -19.905 1.00 94.44 201 ALA A N 1
ATOM 1546 C CA . ALA A 1 201 ? 12.755 6.883 -19.540 1.00 94.44 201 ALA A CA 1
ATOM 1547 C C . ALA A 1 201 ? 11.574 6.914 -18.560 1.00 94.44 201 ALA A C 1
ATOM 1549 O O . ALA A 1 201 ? 10.575 6.228 -18.784 1.00 94.44 201 ALA A O 1
ATOM 1550 N N . LEU A 1 202 ? 11.653 7.738 -17.510 1.00 94.38 202 LEU A N 1
ATOM 1551 C CA . LEU A 1 202 ? 10.558 7.911 -16.548 1.00 94.38 202 LEU A CA 1
ATOM 1552 C C . LEU A 1 202 ? 9.325 8.536 -17.195 1.00 94.38 202 LEU A C 1
ATOM 1554 O O . LEU A 1 202 ? 8.209 8.107 -16.910 1.00 94.38 202 LEU A O 1
ATOM 1558 N N . LYS A 1 203 ? 9.513 9.512 -18.090 1.00 93.56 203 LYS A N 1
ATOM 1559 C CA . LYS A 1 203 ? 8.414 10.106 -18.851 1.00 93.56 203 LYS A CA 1
ATOM 1560 C C . LYS A 1 203 ? 7.732 9.063 -19.733 1.00 93.56 203 LYS A C 1
ATOM 1562 O O . LYS A 1 203 ? 6.515 8.950 -19.697 1.00 93.56 203 LYS A O 1
ATOM 1567 N N . ALA A 1 204 ? 8.501 8.267 -20.476 1.00 93.50 204 ALA A N 1
ATOM 1568 C CA . ALA A 1 204 ? 7.936 7.220 -21.323 1.00 93.50 204 ALA A CA 1
ATOM 1569 C C . ALA A 1 204 ? 7.156 6.170 -20.511 1.00 93.50 204 ALA A C 1
ATOM 1571 O O . ALA A 1 204 ? 6.109 5.707 -20.962 1.00 93.50 204 ALA A O 1
ATOM 1572 N N . LEU A 1 205 ? 7.633 5.813 -19.311 1.00 93.38 205 LEU A N 1
ATOM 1573 C CA . LEU A 1 205 ? 6.885 4.958 -18.389 1.00 93.38 205 LEU A CA 1
ATOM 1574 C C . LEU A 1 205 ? 5.593 5.638 -17.916 1.00 93.38 205 LEU A C 1
ATOM 1576 O O . LEU A 1 205 ? 4.535 5.021 -17.978 1.00 93.38 205 LEU A O 1
ATOM 1580 N N . ARG A 1 206 ? 5.670 6.899 -17.476 1.00 92.81 206 ARG A N 1
ATOM 1581 C CA . ARG A 1 206 ? 4.519 7.690 -17.013 1.00 92.81 206 ARG A CA 1
ATOM 1582 C C . ARG A 1 206 ? 3.426 7.763 -18.073 1.00 92.81 206 ARG A C 1
ATOM 1584 O O . ARG A 1 206 ? 2.306 7.356 -17.793 1.00 92.81 206 ARG A O 1
ATOM 1591 N N . ASP A 1 207 ? 3.780 8.184 -19.287 1.00 92.00 207 ASP A N 1
ATOM 1592 C CA . ASP A 1 207 ? 2.847 8.308 -20.412 1.00 92.00 207 ASP A CA 1
ATOM 1593 C C . ASP A 1 207 ? 2.128 6.966 -20.681 1.00 92.00 207 ASP A C 1
ATOM 1595 O O . ASP A 1 207 ? 0.946 6.938 -21.016 1.00 92.00 207 ASP A O 1
ATOM 1599 N N . LYS A 1 208 ? 2.824 5.829 -20.510 1.00 90.56 208 LYS A N 1
ATOM 1600 C CA . LYS A 1 208 ? 2.231 4.491 -20.671 1.00 90.56 208 LYS A CA 1
ATOM 1601 C C . LYS A 1 208 ? 1.288 4.098 -19.539 1.00 90.56 208 LYS A C 1
ATOM 1603 O O . LYS A 1 208 ? 0.262 3.485 -19.814 1.00 90.56 208 LYS A O 1
ATOM 1608 N N . LEU A 1 209 ? 1.630 4.429 -18.297 1.00 91.62 209 LEU A N 1
ATOM 1609 C CA . LEU A 1 209 ? 0.780 4.148 -17.138 1.00 91.62 209 LEU A CA 1
ATOM 1610 C C . LEU A 1 209 ? -0.472 5.035 -17.117 1.00 91.62 209 LEU A C 1
ATOM 1612 O O . LEU A 1 209 ? -1.514 4.596 -16.647 1.00 91.62 209 LEU A O 1
ATOM 1616 N N . GLU A 1 210 ? -0.388 6.261 -17.631 1.00 89.75 210 GLU A N 1
ATOM 1617 C CA . GLU A 1 210 ? -1.540 7.162 -17.759 1.00 89.75 210 GLU A CA 1
ATOM 1618 C C . GLU A 1 210 ? -2.517 6.699 -18.854 1.00 89.75 210 GLU A C 1
ATOM 1620 O O . GLU A 1 210 ? -3.728 6.784 -18.664 1.00 89.75 210 GLU A O 1
ATOM 1625 N N . ASP A 1 211 ? -2.010 6.154 -19.966 1.00 90.31 211 ASP A N 1
ATOM 1626 C CA . ASP A 1 211 ? -2.830 5.571 -21.042 1.00 90.31 211 ASP A CA 1
ATOM 1627 C C . ASP A 1 211 ? -3.485 4.240 -20.627 1.00 90.31 211 ASP A C 1
ATOM 1629 O O . ASP A 1 211 ? -4.651 3.986 -20.930 1.00 90.31 211 ASP A O 1
ATOM 1633 N N . GLN A 1 212 ? -2.749 3.383 -19.908 1.00 89.19 212 GLN A N 1
ATOM 1634 C CA . GLN A 1 212 ? -3.233 2.084 -19.431 1.00 89.19 212 GLN A CA 1
ATOM 1635 C C . GLN A 1 212 ? -2.865 1.865 -17.961 1.00 89.19 212 GLN A C 1
ATOM 1637 O O . GLN A 1 212 ? -1.849 1.240 -17.672 1.00 89.19 212 GLN A O 1
ATOM 1642 N N . PRO A 1 213 ? -3.690 2.339 -17.013 1.00 88.50 213 PRO A N 1
ATOM 1643 C CA . PRO A 1 213 ? -3.362 2.269 -15.591 1.00 88.50 213 PRO A CA 1
ATOM 1644 C C . PRO A 1 213 ? -3.595 0.900 -14.951 1.00 88.50 213 PRO A C 1
ATOM 1646 O O . PRO A 1 213 ? -3.131 0.669 -13.837 1.00 88.50 213 PRO A O 1
ATOM 1649 N N . LEU A 1 214 ? -4.349 0.013 -15.601 1.00 93.00 214 LEU A N 1
ATOM 1650 C CA . LEU A 1 214 ? -4.720 -1.287 -15.053 1.00 93.00 214 LEU A CA 1
ATOM 1651 C C . LEU A 1 214 ? -3.711 -2.351 -15.486 1.00 93.00 214 LEU A C 1
ATOM 1653 O O . LEU A 1 214 ? -3.603 -2.665 -16.671 1.00 93.00 214 LEU A O 1
ATOM 1657 N N . PHE A 1 215 ? -3.011 -2.932 -14.518 1.00 94.38 215 PHE A N 1
ATOM 1658 C CA . PHE A 1 215 ? -2.059 -4.019 -14.729 1.00 94.38 215 PHE A CA 1
ATOM 1659 C C . PHE A 1 215 ? -2.547 -5.288 -14.049 1.00 94.38 215 PHE A C 1
ATOM 1661 O O . PHE A 1 215 ? -3.242 -5.225 -13.041 1.00 94.38 215 PHE A O 1
ATOM 1668 N N . GLN A 1 216 ? -2.152 -6.437 -14.589 1.00 95.25 216 GLN A N 1
ATOM 1669 C CA . GLN A 1 216 ? -2.324 -7.722 -13.926 1.00 95.25 216 GLN A CA 1
ATOM 1670 C C . GLN A 1 216 ? -0.960 -8.196 -13.409 1.00 95.25 216 GLN A C 1
ATOM 1672 O O . GLN A 1 216 ? 0.022 -8.216 -14.153 1.00 95.25 216 GLN A O 1
ATOM 1677 N N . PHE A 1 217 ? -0.903 -8.534 -12.123 1.00 94.38 217 PHE A N 1
ATOM 1678 C CA . PHE A 1 217 ? 0.269 -9.055 -11.432 1.00 94.38 217 PHE A CA 1
ATOM 1679 C C . PHE A 1 217 ? -0.018 -10.452 -10.877 1.00 94.38 217 PHE A C 1
ATOM 1681 O O . PHE A 1 217 ? -1.084 -10.702 -10.324 1.00 94.38 217 PHE A O 1
ATOM 1688 N N . GLY A 1 218 ? 0.965 -11.350 -10.960 1.00 92.44 218 GLY A N 1
ATOM 1689 C CA . GLY A 1 218 ? 0.840 -12.715 -10.441 1.00 92.44 218 GLY A CA 1
ATOM 1690 C C . GLY A 1 218 ? 0.103 -13.672 -11.386 1.00 92.44 218 GLY A C 1
ATOM 1691 O O . GLY A 1 218 ? 0.013 -13.432 -12.589 1.00 92.44 218 GLY A O 1
ATOM 1692 N N . GLY A 1 219 ? -0.363 -14.799 -10.844 1.00 90.81 219 GLY A N 1
ATOM 1693 C CA . GLY A 1 219 ? -1.113 -15.822 -11.579 1.00 90.81 219 GLY A CA 1
ATOM 1694 C C . GLY A 1 219 ? -2.605 -15.509 -11.714 1.00 90.81 219 GLY A C 1
ATOM 1695 O O . GLY A 1 219 ? -3.065 -14.436 -11.340 1.00 90.81 219 GLY A O 1
ATOM 1696 N N . ASP A 1 220 ? -3.357 -16.470 -12.255 1.00 91.19 220 ASP A N 1
ATOM 1697 C CA . ASP A 1 220 ? -4.826 -16.526 -12.161 1.00 91.19 220 ASP A CA 1
ATOM 1698 C C . ASP A 1 220 ? -5.593 -15.322 -12.744 1.00 91.19 220 ASP A C 1
ATOM 1700 O O . ASP A 1 220 ? -6.730 -15.025 -12.378 1.00 91.19 220 ASP A O 1
ATOM 1704 N N . ALA A 1 221 ? -5.009 -14.670 -13.753 1.00 90.94 221 ALA A N 1
ATOM 1705 C CA . ALA A 1 221 ? -5.671 -13.610 -14.515 1.00 90.94 221 ALA A CA 1
ATOM 1706 C C . ALA A 1 221 ? -7.025 -14.061 -15.102 1.00 90.94 221 ALA A C 1
ATOM 1708 O O . ALA A 1 221 ? -7.989 -13.299 -15.122 1.00 90.94 221 ALA A O 1
ATOM 1709 N N . SER A 1 222 ? -7.118 -15.315 -15.565 1.00 89.56 222 SER A N 1
ATOM 1710 C CA . SER A 1 222 ? -8.332 -15.875 -16.177 1.00 89.56 222 SER A CA 1
ATOM 1711 C C . SER A 1 222 ? -9.491 -16.071 -15.196 1.00 89.56 222 SER A C 1
ATOM 1713 O O . SER A 1 222 ? -10.626 -16.229 -15.641 1.00 89.56 222 SER A O 1
ATOM 1715 N N . THR A 1 223 ? -9.228 -16.047 -13.887 1.00 89.69 223 THR A N 1
ATOM 1716 C CA . THR A 1 223 ? -10.248 -16.102 -12.829 1.00 89.69 223 THR A CA 1
ATOM 1717 C C . THR A 1 223 ? -10.470 -14.743 -12.161 1.00 89.69 223 THR A C 1
ATOM 1719 O O . THR A 1 223 ? -11.221 -14.657 -11.193 1.00 89.69 223 THR A O 1
ATOM 1722 N N . GLY A 1 224 ? -9.881 -13.671 -12.705 1.00 90.81 224 GLY A N 1
ATOM 1723 C CA . GLY A 1 224 ? -10.119 -12.299 -12.257 1.00 90.81 224 GLY A CA 1
ATOM 1724 C C . GLY A 1 224 ? -9.162 -11.795 -11.175 1.00 90.81 224 GLY A C 1
ATOM 1725 O O . GLY A 1 224 ? -9.453 -10.769 -10.564 1.00 90.81 224 GLY A O 1
ATOM 1726 N N . LEU A 1 225 ? -8.041 -12.478 -10.921 1.00 93.62 225 LEU A N 1
ATOM 1727 C CA . LEU A 1 225 ? -7.106 -12.119 -9.851 1.00 93.62 225 LEU A CA 1
ATOM 1728 C C . LEU A 1 225 ? -5.909 -11.291 -10.344 1.00 93.62 225 LEU A C 1
ATOM 1730 O O . LEU A 1 225 ? -5.489 -11.362 -11.501 1.00 93.62 225 LEU A O 1
ATOM 1734 N N . GLY A 1 226 ? -5.349 -10.499 -9.425 1.00 93.94 226 GLY A N 1
ATOM 1735 C CA . GLY A 1 226 ? -4.100 -9.765 -9.640 1.00 93.94 226 GLY A CA 1
ATOM 1736 C C . GLY A 1 226 ? -4.236 -8.420 -10.354 1.00 93.94 226 GLY A C 1
ATOM 1737 O O . GLY A 1 226 ? -3.226 -7.824 -10.715 1.00 93.94 226 GLY A O 1
ATOM 1738 N N . TYR A 1 227 ? -5.455 -7.935 -10.583 1.00 95.12 227 TYR A N 1
ATOM 1739 C CA . TYR A 1 227 ? -5.676 -6.635 -11.210 1.00 95.12 227 TYR A CA 1
ATOM 1740 C C . TYR A 1 227 ? -5.391 -5.491 -10.232 1.00 95.12 227 TYR A C 1
ATOM 1742 O O . TYR A 1 227 ? -6.009 -5.395 -9.175 1.00 95.12 227 TYR A O 1
ATOM 1750 N N . CYS A 1 228 ? -4.469 -4.606 -10.603 1.00 95.12 228 CYS A N 1
ATOM 1751 C CA . CYS A 1 228 ? -4.055 -3.464 -9.801 1.00 95.12 228 CYS A CA 1
ATOM 1752 C C . CYS A 1 228 ? -4.043 -2.187 -10.640 1.00 95.12 228 CYS A C 1
ATOM 1754 O O . CYS A 1 228 ? -3.536 -2.159 -11.765 1.00 95.12 228 CYS A O 1
ATOM 1756 N N . THR A 1 229 ? -4.536 -1.105 -10.049 1.00 93.31 229 THR A N 1
ATOM 1757 C CA . THR A 1 229 ? -4.325 0.245 -10.566 1.00 93.31 229 THR A CA 1
ATOM 1758 C C . THR A 1 229 ? -2.900 0.686 -10.237 1.00 93.31 229 THR A C 1
ATOM 1760 O O . THR A 1 229 ? -2.484 0.650 -9.081 1.00 93.31 229 THR A O 1
ATOM 1763 N N . VAL A 1 230 ? -2.141 1.114 -11.245 1.00 93.38 230 VAL A N 1
ATOM 1764 C CA . VAL A 1 230 ? -0.751 1.559 -11.102 1.00 93.38 230 VAL A CA 1
ATOM 1765 C C . VAL A 1 230 ? -0.659 3.059 -11.360 1.00 93.38 230 VAL A C 1
ATOM 1767 O O . VAL A 1 230 ? -1.272 3.601 -12.285 1.00 93.38 230 VAL A O 1
ATOM 1770 N N . ARG A 1 231 ? 0.129 3.745 -10.533 1.00 90.25 231 ARG A N 1
ATOM 1771 C CA . ARG A 1 231 ? 0.480 5.158 -10.697 1.00 90.25 231 ARG A CA 1
ATOM 1772 C C . ARG A 1 231 ? 1.977 5.326 -10.497 1.00 90.25 231 ARG A C 1
ATOM 1774 O O . ARG A 1 231 ? 2.566 4.698 -9.619 1.00 90.25 231 ARG A O 1
ATOM 1781 N N . LEU A 1 232 ? 2.586 6.197 -11.296 1.00 90.50 232 LEU A N 1
ATOM 1782 C CA . LEU A 1 232 ? 3.952 6.646 -11.058 1.00 90.50 232 LEU A CA 1
ATOM 1783 C C . LEU A 1 232 ? 3.906 7.977 -10.314 1.00 90.50 232 LEU A C 1
ATOM 1785 O O . LEU A 1 232 ? 3.516 9.001 -10.884 1.00 90.50 232 LEU A O 1
ATOM 1789 N N . ALA A 1 233 ? 4.334 7.961 -9.053 1.00 81.69 233 ALA A N 1
ATOM 1790 C CA . ALA A 1 233 ? 4.463 9.176 -8.261 1.00 81.69 233 ALA A CA 1
ATOM 1791 C C . ALA A 1 233 ? 5.339 10.214 -8.992 1.00 81.69 233 ALA A C 1
ATOM 1793 O O . ALA A 1 233 ? 6.227 9.884 -9.791 1.00 81.69 233 ALA A O 1
ATOM 1794 N N . ALA A 1 234 ? 5.070 11.500 -8.768 1.00 69.31 234 ALA A N 1
ATOM 1795 C CA . ALA A 1 234 ? 6.024 12.534 -9.153 1.00 69.31 234 ALA A CA 1
ATOM 1796 C C . ALA A 1 234 ? 7.346 12.289 -8.407 1.00 69.31 234 ALA A C 1
ATOM 1798 O O . ALA A 1 234 ? 7.334 11.795 -7.279 1.00 69.31 234 ALA A O 1
ATOM 1799 N N . ALA A 1 235 ? 8.481 12.603 -9.038 1.00 59.62 235 ALA A N 1
ATOM 1800 C CA . ALA A 1 235 ? 9.754 12.547 -8.329 1.00 59.62 235 ALA A CA 1
ATOM 1801 C C . ALA A 1 235 ? 9.655 13.446 -7.082 1.00 59.62 235 ALA A C 1
ATOM 1803 O O . ALA A 1 235 ? 9.114 14.552 -7.202 1.00 59.62 235 ALA A O 1
ATOM 1804 N N . PRO A 1 236 ? 10.141 13.007 -5.906 1.00 53.62 236 PRO A N 1
ATOM 1805 C CA . PRO A 1 236 ? 10.185 13.879 -4.745 1.00 53.62 236 PRO A CA 1
ATOM 1806 C C . PRO A 1 236 ? 10.964 15.136 -5.134 1.00 53.62 236 PRO A C 1
ATOM 1808 O O . PRO A 1 236 ? 12.098 15.043 -5.610 1.00 53.62 236 PRO A O 1
ATOM 1811 N N . THR A 1 237 ? 10.359 16.312 -4.981 1.00 40.47 237 THR A N 1
ATOM 1812 C CA . THR A 1 237 ? 11.100 17.568 -5.095 1.00 40.47 237 THR A CA 1
ATOM 1813 C C . THR A 1 237 ? 12.136 17.573 -3.985 1.00 40.47 237 THR A C 1
ATOM 1815 O O . THR A 1 237 ? 11.775 17.627 -2.812 1.00 40.47 237 THR A O 1
ATOM 1818 N N . SER A 1 238 ? 13.412 17.470 -4.348 1.00 36.91 238 SER A N 1
ATOM 1819 C CA . SER A 1 238 ? 14.518 17.645 -3.413 1.00 36.91 238 SER A CA 1
ATOM 1820 C C . SER A 1 238 ? 14.428 19.048 -2.814 1.00 36.91 238 SER A C 1
ATOM 1822 O O . SER A 1 238 ? 14.651 20.028 -3.529 1.00 36.91 238 SER A O 1
ATOM 1824 N N . SER A 1 239 ? 14.049 19.131 -1.541 1.00 31.42 239 SER A N 1
ATOM 1825 C CA . SER A 1 239 ? 14.238 20.312 -0.696 1.00 31.42 239 SER A CA 1
ATOM 1826 C C . SER A 1 239 ? 15.684 20.405 -0.234 1.00 31.42 239 SER A C 1
ATOM 1828 O O . SER A 1 239 ? 16.186 19.353 0.229 1.00 31.42 239 SER A O 1
#

pLDDT: mean 93.14, std 9.64, range [31.42, 98.94]